Protein AF-R9LQ27-F1 (afdb_monomer)

Foldseek 3Di:
DDDPVVVVVVVVVPPDPDPDDPDDDPPDDDDDDPPPPDDDDPDDDPPDPDDWDWDQDPQGTWTWDWFFAQLDIAIWTWDDDPDQKTFTHHPPDPHGPDIFWDWDADPVRDTDIDDPHVRRQVNQFDFDQDPVRFTWTGHTNDIDGCNVQDDPQWHWEFEADPNQTKTKTWGDDPPDIDIDIDSDQDPVNVRYYYDD

Secondary structure (DSSP, 8-state):
---HHHHHHHHHTT---PPP---------------------------------EEEETTEEEEEEEEEETTEEEEEEEEEPSSSEEEEE-TT-SS-SEEEE-EEE-TTS-EEEPPHHHHHHTTSEEEEE-TTS-EEEEETTEEEE-GGG-BTTEEEEEEEETTEEEEEEEEE-SS-EEEEEESSPPTTGGG-EE--

Structure (mmCIF, N/CA/C/O backbone):
data_AF-R9LQ27-F1
#
_entry.id   AF-R9LQ27-F1
#
loop_
_atom_site.group_PDB
_atom_site.id
_atom_site.type_symbol
_atom_site.label_atom_id
_atom_site.label_alt_id
_atom_site.label_comp_id
_atom_site.label_asym_id
_atom_site.label_entity_id
_atom_site.label_seq_id
_atom_site.pdbx_PDB_ins_code
_atom_site.Cartn_x
_atom_site.Cartn_y
_atom_site.Cartn_z
_atom_site.occupancy
_atom_site.B_iso_or_equiv
_atom_site.auth_seq_id
_atom_site.auth_comp_id
_atom_site.auth_asym_id
_atom_site.auth_atom_id
_atom_site.pdbx_PDB_model_num
ATOM 1 N N . MET A 1 1 ? -37.850 5.401 50.283 1.00 49.75 1 MET A N 1
ATOM 2 C CA . MET A 1 1 ? -37.537 5.374 48.837 1.00 49.75 1 MET A CA 1
ATOM 3 C C . MET A 1 1 ? -36.160 5.998 48.647 1.00 49.75 1 MET A C 1
ATOM 5 O O . MET A 1 1 ? -36.002 7.164 48.981 1.00 49.75 1 MET A O 1
ATOM 9 N N . LYS A 1 2 ? -35.141 5.219 48.255 1.00 45.38 2 LYS A N 1
ATOM 10 C CA . LYS A 1 2 ? -33.772 5.742 48.067 1.00 45.38 2 LYS A CA 1
ATOM 11 C C . LYS A 1 2 ? -33.687 6.498 46.739 1.00 45.38 2 LYS A C 1
ATOM 13 O O . LYS A 1 2 ? -34.257 6.045 45.747 1.00 45.38 2 LYS A O 1
ATOM 18 N N . THR A 1 3 ? -32.990 7.631 46.722 1.00 67.06 3 THR A N 1
ATOM 19 C CA . THR A 1 3 ? -32.763 8.415 45.494 1.00 67.06 3 THR A CA 1
ATOM 20 C C . THR A 1 3 ? -31.784 7.685 44.563 1.00 67.06 3 THR A C 1
ATOM 22 O O . THR A 1 3 ? -30.952 6.912 45.042 1.00 67.06 3 THR A O 1
ATOM 25 N N . ASN A 1 4 ? -31.840 7.923 43.243 1.00 57.41 4 ASN A N 1
ATOM 26 C CA . ASN A 1 4 ? -30.926 7.275 42.282 1.00 57.41 4 ASN A CA 1
ATOM 27 C C . ASN A 1 4 ? -29.453 7.442 42.689 1.00 57.41 4 ASN A C 1
ATOM 29 O O . ASN A 1 4 ? -28.697 6.478 42.677 1.00 57.41 4 ASN A O 1
ATOM 33 N N . LYS A 1 5 ? -29.075 8.625 43.185 1.00 61.91 5 LYS A N 1
ATOM 34 C CA . LYS A 1 5 ? -27.721 8.927 43.673 1.00 61.91 5 LYS A CA 1
ATOM 35 C C . LYS A 1 5 ? -27.262 8.011 44.818 1.00 61.91 5 LYS A C 1
ATOM 37 O O . LYS A 1 5 ? -26.085 7.675 44.900 1.00 61.91 5 LYS A O 1
ATOM 42 N N . GLN A 1 6 ? -28.177 7.594 45.692 1.00 62.31 6 GLN A N 1
ATOM 43 C CA . GLN A 1 6 ? -27.866 6.686 46.800 1.00 62.31 6 GLN A CA 1
ATOM 44 C C . GLN A 1 6 ? -27.733 5.234 46.338 1.00 62.31 6 GLN A C 1
ATOM 46 O O . GLN A 1 6 ? -26.867 4.531 46.847 1.00 62.31 6 GLN A O 1
ATOM 51 N N . LYS A 1 7 ? -28.519 4.814 45.336 1.00 59.56 7 LYS A N 1
ATOM 52 C CA . LYS A 1 7 ? -28.352 3.497 44.703 1.00 59.56 7 LYS A CA 1
ATOM 53 C C . LYS A 1 7 ? -26.994 3.388 44.010 1.00 59.56 7 LYS A C 1
ATOM 55 O O . LYS A 1 7 ? -26.283 2.431 44.265 1.00 59.56 7 LYS A O 1
ATOM 60 N N . TYR A 1 8 ? -26.595 4.405 43.239 1.00 54.84 8 TYR A N 1
ATOM 61 C CA . TYR A 1 8 ? -25.271 4.440 42.606 1.00 54.84 8 TYR A CA 1
ATOM 62 C C . TYR A 1 8 ? -24.134 4.329 43.628 1.00 54.84 8 TYR A C 1
ATOM 64 O O . TYR A 1 8 ? -23.196 3.569 43.426 1.00 54.84 8 TYR A O 1
ATOM 72 N N . LYS A 1 9 ? -24.214 5.039 44.758 1.00 59.75 9 LYS A N 1
ATOM 73 C CA . LYS A 1 9 ? -23.146 4.993 45.765 1.00 59.75 9 LYS A CA 1
ATOM 74 C C . LYS A 1 9 ? -23.042 3.630 46.467 1.00 59.75 9 LYS A C 1
ATOM 76 O O . LYS A 1 9 ? -21.937 3.205 46.774 1.00 59.75 9 LYS A O 1
ATOM 81 N N . GLU A 1 10 ? -24.161 2.938 46.684 1.00 66.25 10 GLU A N 1
ATOM 82 C CA . GLU A 1 10 ? -24.158 1.587 47.266 1.00 66.25 10 GLU A CA 1
ATOM 83 C C . GLU A 1 10 ? -23.573 0.535 46.313 1.00 66.25 10 GLU A C 1
ATOM 85 O O . GLU A 1 10 ? -22.804 -0.307 46.767 1.00 66.25 10 GLU A O 1
ATOM 90 N N . THR A 1 11 ? -23.857 0.606 45.006 1.00 55.72 11 THR A N 1
ATOM 91 C CA . THR A 1 11 ? -23.372 -0.394 44.034 1.00 55.72 11 THR A CA 1
ATOM 92 C C . THR A 1 11 ? -21.857 -0.337 43.811 1.00 55.72 11 THR A C 1
ATOM 94 O O . THR A 1 11 ? -21.238 -1.359 43.542 1.00 55.72 11 THR A O 1
ATOM 97 N N . PHE A 1 12 ? -21.238 0.841 43.939 1.00 55.94 12 PHE A N 1
ATOM 98 C CA . PHE A 1 12 ? -19.795 1.013 43.713 1.00 55.94 12 PHE A CA 1
ATOM 99 C C . PHE A 1 12 ? -18.954 0.936 44.995 1.00 55.94 12 PHE A C 1
ATOM 101 O O . PHE A 1 12 ? -17.740 0.780 44.915 1.00 55.94 12 PHE A O 1
ATOM 108 N N . SER A 1 13 ? -19.571 0.991 46.181 1.00 58.06 13 SER A N 1
ATOM 109 C CA . SER A 1 13 ? -18.853 0.811 47.452 1.00 58.06 13 SER A CA 1
ATOM 110 C C . SER A 1 13 ? -18.461 -0.643 47.742 1.00 58.06 13 SER A C 1
ATOM 112 O O . SER A 1 13 ? -17.627 -0.863 48.614 1.00 58.06 13 SER A O 1
ATOM 114 N N . SER A 1 14 ? -19.023 -1.627 47.029 1.00 56.22 14 SER A N 1
ATOM 115 C CA . SER A 1 14 ? -18.654 -3.044 47.165 1.00 56.22 14 SER A CA 1
ATOM 116 C C . SER A 1 14 ? -17.553 -3.496 46.204 1.00 56.22 14 SER A C 1
ATOM 118 O O . SER A 1 14 ? -17.186 -4.668 46.223 1.00 56.22 14 SER A O 1
ATOM 120 N N . LEU A 1 15 ? -17.035 -2.606 45.349 1.00 42.62 15 LEU A N 1
ATOM 121 C CA . LEU A 1 15 ? -15.901 -2.928 44.490 1.00 42.62 15 LEU A CA 1
ATOM 122 C C . LEU A 1 15 ? -14.622 -2.838 45.320 1.00 42.62 15 LEU A C 1
ATOM 124 O O . LEU A 1 15 ? -14.037 -1.772 45.504 1.00 42.62 15 LEU A O 1
ATOM 128 N N . THR A 1 16 ? -14.206 -3.977 45.862 1.00 43.28 16 THR A N 1
ATOM 129 C CA . THR A 1 16 ? -12.858 -4.152 46.394 1.00 43.28 16 THR A CA 1
ATOM 130 C C . THR A 1 16 ? -11.880 -3.921 45.244 1.00 43.28 16 THR A C 1
ATOM 132 O O . THR A 1 16 ? -11.923 -4.633 44.243 1.00 43.28 16 THR A O 1
ATOM 135 N N . CYS A 1 17 ? -11.044 -2.888 45.357 1.00 38.31 17 CYS A N 1
ATOM 136 C CA . CYS A 1 17 ? -9.976 -2.638 44.398 1.00 38.31 17 CYS A CA 1
ATOM 137 C C . CYS A 1 17 ? -9.067 -3.873 44.396 1.00 38.31 17 CYS A C 1
ATOM 139 O O . CYS A 1 17 ? -8.500 -4.216 45.434 1.00 38.31 17 CYS A O 1
ATOM 141 N N . ILE A 1 18 ? -8.997 -4.574 43.265 1.00 41.84 18 ILE A N 1
ATOM 142 C CA . ILE A 1 18 ? -8.047 -5.668 43.069 1.00 41.84 18 ILE A CA 1
ATOM 143 C C . ILE A 1 18 ? -6.655 -5.044 43.199 1.00 41.84 18 ILE A C 1
ATOM 145 O O . ILE A 1 18 ? -6.377 -4.026 42.563 1.00 41.84 18 ILE A O 1
ATOM 149 N N . GLU A 1 19 ? -5.819 -5.606 44.073 1.00 48.94 19 GLU A N 1
ATOM 150 C CA . GLU A 1 19 ? -4.444 -5.143 44.259 1.00 48.94 19 GLU A CA 1
ATOM 151 C C . GLU A 1 19 ? -3.715 -5.065 42.907 1.00 48.94 19 GLU A C 1
ATOM 153 O O . GLU A 1 19 ? -3.939 -5.913 42.037 1.00 48.94 19 GLU A O 1
ATOM 158 N N . PRO A 1 20 ? -2.863 -4.045 42.700 1.00 38.56 20 PRO A N 1
ATOM 159 C CA . PRO A 1 20 ? -2.168 -3.863 41.437 1.00 38.56 20 PRO A CA 1
ATOM 160 C C . PRO A 1 20 ? -1.325 -5.103 41.134 1.00 38.56 20 PRO A C 1
ATOM 162 O O . PRO A 1 20 ? -0.405 -5.445 41.876 1.00 38.56 20 PRO A O 1
ATOM 165 N N . ILE A 1 21 ? -1.646 -5.778 40.030 1.00 36.03 21 ILE A N 1
ATOM 166 C CA . ILE A 1 21 ? -0.842 -6.879 39.506 1.00 36.03 21 ILE A CA 1
ATOM 167 C C . ILE A 1 21 ? 0.526 -6.296 39.151 1.00 36.03 21 ILE A C 1
ATOM 169 O O . ILE A 1 21 ? 0.643 -5.468 38.246 1.00 36.03 21 ILE A O 1
ATOM 173 N N . VAL A 1 22 ? 1.563 -6.718 39.873 1.00 42.94 22 VAL A N 1
ATOM 174 C CA . VAL A 1 22 ? 2.953 -6.409 39.529 1.00 42.94 22 VAL A CA 1
ATOM 175 C C . VAL A 1 22 ? 3.302 -7.240 38.297 1.00 42.94 22 VAL A C 1
ATOM 177 O O . VAL A 1 22 ? 3.647 -8.415 38.394 1.00 42.94 22 VAL A O 1
ATOM 180 N N . MET A 1 23 ? 3.135 -6.640 37.122 1.00 36.56 23 MET A N 1
ATOM 181 C CA . MET A 1 23 ? 3.569 -7.215 35.855 1.00 36.56 23 MET A CA 1
ATOM 182 C C . MET A 1 23 ? 5.077 -7.000 35.726 1.00 36.56 23 MET A C 1
ATOM 184 O O . MET A 1 23 ? 5.540 -5.861 35.707 1.00 36.56 23 MET A O 1
ATOM 188 N N . GLU A 1 24 ? 5.853 -8.080 35.632 1.00 42.56 24 GLU A N 1
ATOM 189 C CA . GLU A 1 24 ? 7.249 -7.974 35.213 1.00 42.56 24 GLU A CA 1
ATOM 190 C C . GLU A 1 24 ? 7.304 -7.427 33.781 1.00 42.56 24 GLU A C 1
ATOM 192 O O . GLU A 1 24 ? 6.753 -8.012 32.843 1.00 42.56 24 GLU A O 1
ATOM 197 N N . GLU A 1 25 ? 7.970 -6.285 33.612 1.00 46.50 25 GLU A N 1
ATOM 198 C CA . GLU A 1 25 ? 8.216 -5.671 32.312 1.00 46.50 25 GLU A CA 1
ATOM 199 C C . GLU A 1 25 ? 9.105 -6.588 31.458 1.00 46.50 25 GLU A C 1
ATOM 201 O O . GLU A 1 25 ? 10.337 -6.524 31.490 1.00 46.50 25 GLU A O 1
ATOM 206 N N . ARG A 1 26 ? 8.494 -7.429 30.619 1.00 35.38 26 ARG A N 1
ATOM 207 C CA . ARG A 1 26 ? 9.204 -7.942 29.446 1.00 35.38 26 ARG A CA 1
ATOM 208 C C . ARG A 1 26 ? 9.416 -6.772 28.497 1.00 35.38 26 ARG A C 1
ATOM 210 O O . ARG A 1 26 ? 8.460 -6.250 27.930 1.00 35.38 26 ARG A O 1
ATOM 217 N N . LYS A 1 27 ? 10.680 -6.376 28.319 1.00 34.44 27 LYS A N 1
ATOM 218 C CA . LYS A 1 27 ? 11.104 -5.432 27.279 1.00 34.44 27 LYS A CA 1
ATOM 219 C C . LYS A 1 27 ? 10.527 -5.881 25.938 1.00 34.44 27 LYS A C 1
ATOM 221 O O . LYS A 1 27 ? 11.012 -6.841 25.343 1.00 34.44 27 LYS A O 1
ATOM 226 N N . MET A 1 28 ? 9.501 -5.175 25.474 1.00 34.50 28 MET A N 1
ATOM 227 C CA . MET A 1 28 ? 9.019 -5.298 24.108 1.00 34.50 28 MET A CA 1
ATOM 228 C C . MET A 1 28 ? 10.166 -4.884 23.185 1.00 34.50 28 MET A C 1
ATOM 230 O O . MET A 1 28 ? 10.634 -3.743 23.227 1.00 34.50 28 MET A O 1
ATOM 234 N N . GLN A 1 29 ? 10.667 -5.826 22.386 1.00 39.06 29 GLN A N 1
ATOM 235 C CA . GLN A 1 29 ? 11.512 -5.479 21.253 1.00 39.06 29 GLN A CA 1
ATOM 236 C C . GLN A 1 29 ? 10.660 -4.639 20.306 1.00 39.06 29 GLN A C 1
ATOM 238 O O . GLN A 1 29 ? 9.544 -5.031 19.971 1.00 39.06 29 GLN A O 1
ATOM 243 N N . LYS A 1 30 ? 11.168 -3.451 19.954 1.00 40.94 30 LYS A N 1
ATOM 244 C CA . LYS A 1 30 ? 10.527 -2.511 19.034 1.00 40.94 30 LYS A CA 1
ATOM 245 C C . LYS A 1 30 ? 10.062 -3.269 17.794 1.00 40.94 30 LYS A C 1
ATOM 247 O O . LYS A 1 30 ? 10.883 -3.659 16.972 1.00 40.94 30 LYS A O 1
ATOM 252 N N . GLN A 1 31 ? 8.754 -3.445 17.665 1.00 39.62 31 GLN A N 1
ATOM 253 C CA . GLN A 1 31 ? 8.160 -3.744 16.376 1.00 39.62 31 GLN A CA 1
ATOM 254 C C . GLN A 1 31 ? 8.391 -2.514 15.503 1.00 39.62 31 GLN A C 1
ATOM 256 O O . GLN A 1 31 ? 8.165 -1.379 15.939 1.00 39.62 31 GLN A O 1
ATOM 261 N N . ASN A 1 32 ? 8.963 -2.755 14.326 1.00 36.62 32 ASN A N 1
ATOM 262 C CA . ASN A 1 32 ? 9.297 -1.733 13.352 1.00 36.62 32 ASN A CA 1
ATOM 263 C C . ASN A 1 32 ? 8.066 -0.866 13.103 1.00 36.62 32 ASN A C 1
ATOM 265 O O . ASN A 1 32 ? 7.080 -1.303 12.518 1.00 36.62 32 ASN A O 1
ATOM 269 N N . LYS A 1 33 ? 8.143 0.383 13.562 1.00 34.72 33 LYS A N 1
ATOM 270 C CA . LYS A 1 33 ? 7.296 1.443 13.042 1.00 34.72 33 LYS A CA 1
ATOM 271 C C . LYS A 1 33 ? 7.632 1.520 11.559 1.00 34.72 33 LYS A C 1
ATOM 273 O O . LYS A 1 33 ? 8.780 1.824 11.235 1.00 34.72 33 LYS A O 1
ATOM 278 N N . PHE A 1 34 ? 6.677 1.209 10.686 1.00 37.69 34 PHE A N 1
ATOM 279 C CA . PHE A 1 34 ? 6.768 1.599 9.286 1.00 37.69 34 PHE A CA 1
ATOM 280 C C . PHE A 1 34 ? 6.946 3.120 9.270 1.00 37.69 34 PHE A C 1
ATOM 282 O O . PHE A 1 34 ? 6.026 3.887 9.538 1.00 37.69 34 PHE A O 1
ATOM 289 N N . SER A 1 35 ? 8.192 3.544 9.087 1.00 32.03 35 SER A N 1
ATOM 290 C CA . SER A 1 35 ? 8.580 4.934 8.928 1.00 32.03 35 SER A CA 1
ATOM 291 C C . SER A 1 35 ? 8.351 5.276 7.466 1.00 32.03 35 SER A C 1
ATOM 293 O O . SER A 1 35 ? 9.287 5.265 6.671 1.00 32.03 35 SER A O 1
ATOM 295 N N . MET A 1 36 ? 7.100 5.534 7.100 1.00 36.06 36 MET A N 1
ATOM 296 C CA . MET A 1 36 ? 6.804 6.133 5.809 1.00 36.06 36 MET A CA 1
ATOM 297 C C . MET A 1 36 ? 7.190 7.611 5.914 1.00 36.06 36 MET A C 1
ATOM 299 O O . MET A 1 36 ? 6.553 8.391 6.620 1.00 36.06 36 MET A O 1
ATOM 303 N N . ALA A 1 37 ? 8.323 7.965 5.311 1.00 31.77 37 ALA A N 1
ATOM 304 C CA . ALA A 1 37 ? 8.745 9.348 5.179 1.00 31.77 37 ALA A CA 1
ATOM 305 C C . ALA A 1 37 ? 7.732 10.060 4.270 1.00 31.77 37 ALA A C 1
ATOM 307 O O . ALA A 1 37 ? 7.741 9.871 3.057 1.00 31.77 37 ALA A O 1
ATOM 308 N N . PHE A 1 38 ? 6.827 10.836 4.865 1.00 37.06 38 PHE A N 1
ATOM 309 C CA . PHE A 1 38 ? 5.898 11.684 4.129 1.00 37.06 38 PHE A CA 1
ATOM 310 C C . PHE A 1 38 ? 6.656 12.893 3.574 1.00 37.06 38 PHE A C 1
ATOM 312 O O . PHE A 1 38 ? 6.990 13.827 4.303 1.00 37.06 38 PHE A O 1
ATOM 319 N N . THR A 1 39 ? 6.923 12.881 2.270 1.00 32.00 39 THR A N 1
ATOM 320 C CA . THR A 1 39 ? 7.214 14.107 1.524 1.00 32.00 39 THR A CA 1
ATOM 321 C C . THR A 1 39 ? 5.896 14.862 1.367 1.00 32.00 39 THR A C 1
ATOM 323 O O . THR A 1 39 ? 4.914 14.322 0.864 1.00 32.00 39 THR A O 1
ATOM 326 N N . VAL A 1 40 ? 5.858 16.103 1.850 1.00 38.75 40 VAL A N 1
ATOM 327 C CA . VAL A 1 40 ? 4.701 17.000 1.764 1.00 38.75 40 VAL A CA 1
ATOM 328 C C . VAL A 1 40 ? 4.348 17.254 0.296 1.00 38.75 40 VAL A C 1
ATOM 330 O O . VAL A 1 40 ? 5.041 18.005 -0.384 1.00 38.75 40 VAL A O 1
ATOM 333 N N . CYS A 1 41 ? 3.238 16.686 -0.174 1.00 32.50 41 CYS A N 1
ATOM 334 C CA . CYS A 1 41 ? 2.558 17.127 -1.389 1.00 32.50 41 CYS A CA 1
ATOM 335 C C . CYS A 1 41 ? 1.122 17.510 -1.029 1.00 32.50 41 CYS A C 1
ATOM 337 O O . CYS A 1 41 ? 0.227 16.674 -0.946 1.00 32.50 41 CYS A O 1
ATOM 339 N N . ALA A 1 42 ? 0.911 18.803 -0.792 1.00 38.62 42 ALA A N 1
ATOM 340 C CA . ALA A 1 42 ? -0.414 19.389 -0.682 1.00 38.62 42 ALA A CA 1
ATOM 341 C C . ALA A 1 42 ? -1.077 19.417 -2.070 1.00 38.62 42 ALA A C 1
ATOM 343 O O . ALA A 1 42 ? -0.876 20.358 -2.834 1.00 38.62 42 ALA A O 1
ATOM 344 N N . LEU A 1 43 ? -1.879 18.403 -2.394 1.00 29.22 43 LEU A N 1
ATOM 345 C CA . LEU A 1 43 ? -2.856 18.461 -3.482 1.00 29.22 43 LEU A CA 1
ATOM 346 C C . LEU A 1 43 ? -4.177 17.874 -2.988 1.00 29.22 43 LEU A C 1
ATOM 348 O O . LEU A 1 43 ? -4.426 16.676 -3.049 1.00 29.22 43 LEU A O 1
ATOM 352 N N . ILE A 1 44 ? -5.028 18.765 -2.483 1.00 41.69 44 ILE A N 1
ATOM 353 C CA . ILE A 1 44 ? -6.435 18.489 -2.212 1.00 41.69 44 ILE A CA 1
ATOM 354 C C . ILE A 1 44 ? -7.118 18.264 -3.567 1.00 41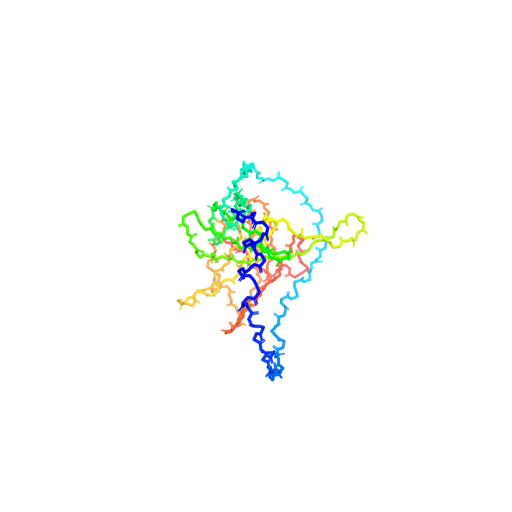.69 44 ILE A C 1
ATOM 356 O O . ILE A 1 44 ? -7.473 19.218 -4.261 1.00 41.69 44 ILE A O 1
ATOM 360 N N . LEU A 1 45 ? -7.305 17.004 -3.949 1.00 32.59 45 LEU A N 1
ATOM 361 C CA . LEU A 1 45 ? -8.270 16.612 -4.970 1.00 32.59 45 LEU A CA 1
ATOM 362 C C . LEU A 1 45 ? -9.481 16.011 -4.257 1.00 32.59 45 LEU A C 1
ATOM 364 O O . LEU A 1 45 ? -9.554 14.814 -4.004 1.00 32.59 45 LEU A O 1
ATOM 368 N N . VAL A 1 46 ? -10.450 16.870 -3.926 1.00 40.72 46 VAL A N 1
ATOM 369 C CA . VAL A 1 46 ? -11.793 16.437 -3.513 1.00 40.72 46 VAL A CA 1
ATOM 370 C C . VAL A 1 46 ? -12.476 15.822 -4.735 1.00 40.72 46 VAL A C 1
ATOM 372 O O . VAL A 1 46 ? -13.163 16.505 -5.493 1.00 40.72 46 VAL A O 1
ATOM 375 N N . LEU A 1 47 ? -12.260 14.528 -4.954 1.00 40.41 47 LEU A N 1
ATOM 376 C CA . LEU A 1 47 ? -12.962 13.735 -5.959 1.00 40.41 47 LEU A CA 1
ATOM 377 C C . LEU A 1 47 ? -13.603 12.505 -5.314 1.00 40.41 47 LEU A C 1
ATOM 379 O O . LEU A 1 47 ? -13.364 11.372 -5.711 1.00 40.41 47 LEU A O 1
ATOM 383 N N . SER A 1 48 ? -14.497 12.715 -4.351 1.00 40.03 48 SER A N 1
ATOM 384 C CA . SER A 1 48 ? -15.508 11.704 -4.043 1.00 40.03 48 SER A CA 1
ATOM 385 C C . SER A 1 48 ? -16.772 12.356 -3.482 1.00 40.03 48 SER A C 1
ATOM 387 O O . SER A 1 48 ? -16.804 12.933 -2.400 1.00 40.03 48 SER A O 1
ATOM 389 N N . GLY A 1 49 ? -17.856 12.290 -4.258 1.00 36.78 49 GLY A N 1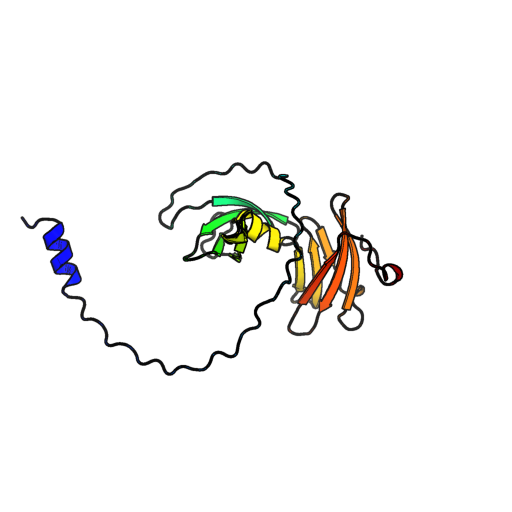
ATOM 390 C CA . GLY A 1 49 ? -19.200 12.657 -3.813 1.00 36.78 49 GLY A CA 1
ATOM 391 C C . GLY A 1 49 ? -19.758 11.617 -2.840 1.00 36.78 49 GLY A C 1
ATOM 392 O O . GLY A 1 49 ? -20.654 10.859 -3.202 1.00 36.78 49 GLY A O 1
ATOM 393 N N . GLY A 1 50 ? -19.201 11.544 -1.632 1.00 44.22 50 GLY A N 1
ATOM 394 C CA . GLY A 1 50 ? -19.711 10.711 -0.548 1.00 44.22 50 GLY A CA 1
ATOM 395 C C . GLY A 1 50 ? -20.798 11.438 0.242 1.00 44.22 50 GLY A C 1
ATOM 396 O O . GLY A 1 50 ? -20.593 12.543 0.738 1.00 44.22 50 GLY A O 1
ATOM 397 N N . THR A 1 51 ? -21.971 10.827 0.385 1.00 40.16 51 THR A N 1
ATOM 398 C CA . THR A 1 51 ? -22.971 11.258 1.369 1.00 40.16 51 THR A CA 1
ATOM 399 C C . THR A 1 51 ? -22.519 10.827 2.761 1.00 40.16 51 THR A C 1
ATOM 401 O O . THR A 1 51 ? -22.623 9.651 3.099 1.00 40.16 51 THR A O 1
ATOM 404 N N . ILE A 1 52 ? -22.036 11.770 3.571 1.00 42.34 52 ILE A N 1
ATOM 405 C CA . ILE A 1 52 ? -21.745 11.535 4.990 1.00 42.34 52 ILE A CA 1
ATOM 406 C C . ILE A 1 52 ? -23.085 11.461 5.728 1.00 42.34 52 ILE A C 1
ATOM 408 O O . ILE A 1 52 ? -23.838 12.437 5.756 1.00 42.34 52 ILE A O 1
ATOM 412 N N . CYS A 1 53 ? -23.404 10.315 6.325 1.00 46.88 53 CYS A N 1
ATOM 413 C CA . CYS A 1 53 ? -24.527 10.194 7.249 1.00 46.88 53 CYS A CA 1
ATOM 414 C C . CYS A 1 53 ? -24.012 9.818 8.640 1.00 46.88 53 CYS A C 1
ATOM 416 O O . CYS A 1 53 ? -23.208 8.904 8.801 1.00 46.88 53 CYS A O 1
ATOM 418 N N . TYR A 1 54 ? -24.458 10.571 9.644 1.00 44.44 54 TYR A N 1
ATOM 419 C CA . TYR A 1 54 ? -24.121 10.334 11.042 1.00 44.44 54 TYR A CA 1
ATOM 420 C C . TYR A 1 54 ? -25.164 9.388 11.636 1.00 44.44 54 TYR A C 1
ATOM 422 O O . TYR A 1 54 ? -26.309 9.792 11.854 1.00 44.44 54 TYR A O 1
ATOM 430 N N . ALA A 1 55 ? -24.784 8.139 11.899 1.00 46.38 55 ALA A N 1
ATOM 431 C CA . ALA A 1 55 ? -25.609 7.207 12.659 1.00 46.38 55 ALA A CA 1
ATOM 432 C C . ALA A 1 55 ? -25.052 7.099 14.083 1.00 46.38 55 ALA A C 1
ATOM 434 O O . ALA A 1 55 ? -23.895 6.734 14.293 1.00 46.38 55 ALA A O 1
ATOM 435 N N . ASN A 1 56 ? -25.878 7.456 15.065 1.00 40.00 56 ASN A N 1
ATOM 436 C CA . ASN A 1 56 ? -25.545 7.313 16.477 1.00 40.00 56 ASN A CA 1
ATOM 437 C C . ASN A 1 56 ? -26.060 5.942 16.925 1.00 40.00 56 ASN A C 1
ATOM 439 O O . ASN A 1 56 ? -27.250 5.786 17.197 1.00 40.00 56 ASN A O 1
ATOM 443 N N . ASP A 1 57 ? -25.179 4.949 16.928 1.00 43.72 57 ASP A N 1
ATOM 444 C CA . ASP A 1 57 ? -25.499 3.580 17.321 1.00 43.72 57 ASP A CA 1
ATOM 445 C C . ASP A 1 57 ? -24.808 3.255 18.658 1.00 43.72 57 ASP A C 1
ATOM 447 O O . ASP A 1 57 ? -23.893 3.965 19.082 1.00 43.72 57 ASP A O 1
ATOM 451 N N . ILE A 1 58 ? -25.241 2.203 19.358 1.00 42.66 58 ILE A N 1
ATOM 452 C CA . ILE A 1 58 ? -24.922 1.920 20.783 1.00 42.66 58 ILE A CA 1
ATOM 453 C C . ILE A 1 58 ? -23.405 1.719 21.082 1.00 42.66 58 ILE A C 1
ATOM 455 O O . ILE A 1 58 ? -23.012 1.629 22.243 1.00 42.66 58 ILE A O 1
ATOM 459 N N . GLY A 1 59 ? -22.537 1.732 20.062 1.00 52.22 59 GLY A N 1
ATOM 460 C CA . GLY A 1 59 ? -21.073 1.631 20.163 1.00 52.22 59 GLY A CA 1
ATOM 461 C C . GLY A 1 59 ? -20.271 2.904 19.839 1.00 52.22 59 GLY A C 1
ATOM 462 O O . GLY A 1 59 ? -19.047 2.845 19.859 1.00 52.22 59 GLY A O 1
ATOM 463 N N . GLY A 1 60 ? -20.915 4.040 19.538 1.00 60.47 60 GLY A N 1
ATOM 464 C CA . GLY A 1 60 ? -20.244 5.300 19.179 1.00 60.47 60 GLY A CA 1
ATOM 465 C C . GLY A 1 60 ? -20.742 5.906 17.861 1.00 60.47 60 GLY A C 1
ATOM 466 O O . GLY A 1 60 ? -21.651 5.378 17.221 1.00 60.47 60 GLY A O 1
ATOM 467 N N . ILE A 1 61 ? -20.1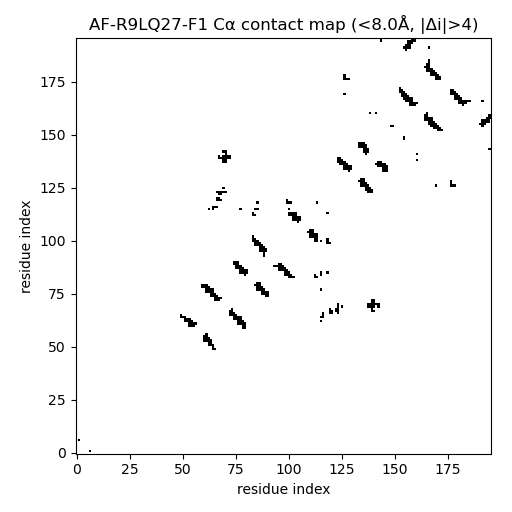50 7.037 17.457 1.00 65.06 61 ILE A N 1
ATOM 468 C CA . ILE A 1 61 ? -20.445 7.672 16.162 1.00 65.06 61 ILE A CA 1
ATOM 469 C C . ILE A 1 61 ? -19.812 6.817 15.061 1.00 65.06 61 ILE A C 1
ATOM 471 O O . ILE A 1 61 ? -18.586 6.697 15.007 1.00 65.06 61 ILE A O 1
ATOM 475 N N . LYS A 1 62 ? -20.652 6.243 14.195 1.00 74.81 62 LYS A N 1
ATOM 476 C CA . LYS A 1 62 ? -20.229 5.574 12.961 1.00 74.81 62 LYS A CA 1
ATOM 477 C C . LYS A 1 62 ? -20.249 6.593 11.824 1.00 74.81 62 LYS A C 1
ATOM 479 O O . LYS A 1 62 ? -21.276 7.241 11.601 1.00 74.81 62 LYS A O 1
ATOM 484 N N . THR A 1 63 ? -19.138 6.714 11.106 1.00 83.88 63 THR A N 1
ATOM 485 C CA . THR A 1 63 ? -19.059 7.504 9.871 1.00 83.88 63 THR A CA 1
ATOM 486 C C . THR A 1 63 ? -19.056 6.547 8.689 1.00 83.88 63 THR A C 1
ATOM 488 O O . THR A 1 63 ? -18.156 5.720 8.572 1.00 83.88 63 THR A O 1
ATOM 491 N N . ILE A 1 64 ? -20.061 6.641 7.820 1.00 87.81 64 ILE A N 1
ATOM 492 C CA . ILE A 1 64 ? -20.100 5.856 6.581 1.00 87.81 64 ILE A CA 1
ATOM 493 C C . ILE A 1 64 ? -19.291 6.586 5.512 1.00 87.81 64 ILE A C 1
ATOM 495 O O . ILE A 1 64 ? -19.614 7.722 5.158 1.00 87.81 64 ILE A O 1
ATOM 499 N N . ILE A 1 65 ? -18.262 5.918 4.996 1.00 89.88 65 ILE A N 1
ATOM 500 C CA . ILE A 1 65 ? -17.354 6.449 3.975 1.00 89.88 65 ILE A CA 1
ATOM 501 C C . ILE A 1 65 ? -17.224 5.458 2.816 1.00 89.88 65 ILE A C 1
ATOM 503 O O . ILE A 1 65 ? -17.529 4.274 2.960 1.00 89.88 65 ILE A O 1
ATOM 507 N N . ASN A 1 66 ? -16.775 5.941 1.658 1.00 89.88 66 ASN A N 1
ATOM 508 C CA . ASN A 1 66 ? -16.477 5.097 0.503 1.00 89.88 66 ASN A CA 1
ATOM 509 C C . ASN A 1 66 ? -15.005 5.273 0.129 1.00 89.88 66 ASN A C 1
ATOM 511 O O . ASN A 1 66 ? -14.513 6.399 0.155 1.00 89.88 66 ASN A O 1
ATOM 515 N N . GLY A 1 67 ? -14.342 4.196 -0.273 1.00 90.38 67 GLY A N 1
ATOM 516 C CA . GLY A 1 67 ? -12.940 4.220 -0.686 1.00 90.38 67 GLY A CA 1
ATOM 517 C C . GLY A 1 67 ? -12.560 2.969 -1.465 1.00 90.38 67 GLY A C 1
ATOM 518 O O . GLY A 1 67 ? -13.436 2.218 -1.899 1.00 90.38 67 GLY A O 1
ATOM 519 N N . TRP A 1 68 ? -11.260 2.764 -1.639 1.00 92.25 68 TRP A N 1
ATOM 520 C CA . TRP A 1 68 ? -10.705 1.617 -2.349 1.00 92.25 68 TRP A CA 1
ATOM 521 C C . TRP A 1 68 ? -9.988 0.687 -1.387 1.00 92.25 68 TRP A C 1
ATOM 523 O O . TRP A 1 68 ? -9.230 1.138 -0.532 1.00 92.25 68 TRP A O 1
ATOM 533 N N . PHE A 1 69 ? -10.211 -0.611 -1.548 1.00 91.88 69 PHE A N 1
ATOM 534 C CA . PHE A 1 69 ? -9.491 -1.635 -0.810 1.00 91.88 69 PHE A CA 1
ATOM 535 C C . PHE A 1 69 ? -9.289 -2.839 -1.719 1.00 91.88 69 PHE A C 1
ATOM 537 O O . PHE A 1 69 ? -10.255 -3.402 -2.228 1.00 91.88 69 PHE A O 1
ATOM 544 N N . HIS A 1 70 ? -8.028 -3.207 -1.938 1.00 92.94 70 HIS A N 1
ATOM 545 C CA . HIS A 1 70 ? -7.644 -4.357 -2.761 1.00 92.94 70 HIS A CA 1
ATOM 546 C C . HIS A 1 70 ? -8.271 -4.342 -4.174 1.00 92.94 70 HIS A C 1
ATOM 548 O O . HIS A 1 70 ? -8.768 -5.358 -4.654 1.00 92.94 70 HIS A O 1
ATOM 554 N N . GLY A 1 71 ? -8.269 -3.189 -4.854 1.00 93.00 71 GLY A N 1
ATOM 555 C CA . GLY A 1 71 ? -8.809 -3.068 -6.216 1.00 93.00 71 GLY A CA 1
ATOM 556 C C . GLY A 1 71 ? -10.326 -2.861 -6.291 1.00 93.00 71 GLY A C 1
ATOM 557 O O . GLY A 1 71 ? -10.864 -2.652 -7.376 1.00 93.00 71 GLY A O 1
ATOM 558 N N . GLU A 1 72 ? -11.043 -2.903 -5.165 1.00 93.00 72 GLU A N 1
ATOM 559 C CA . GLU A 1 72 ? -12.502 -2.796 -5.140 1.00 93.00 72 GLU A CA 1
ATOM 560 C C . GLU A 1 72 ? -12.973 -1.518 -4.450 1.00 93.00 72 GLU A C 1
ATOM 562 O O . GLU A 1 72 ? -12.445 -1.102 -3.415 1.00 93.00 72 GLU A O 1
ATOM 567 N N . LYS A 1 73 ? -14.022 -0.901 -5.009 1.00 91.44 73 LYS A N 1
ATOM 568 C CA . LYS A 1 73 ? -14.699 0.213 -4.348 1.00 91.44 73 LYS A CA 1
ATOM 569 C C . LYS A 1 73 ? -15.576 -0.336 -3.238 1.00 91.44 73 LYS A C 1
ATOM 571 O O . LYS A 1 73 ? -16.533 -1.060 -3.511 1.00 91.44 73 LYS A O 1
ATOM 576 N N . ILE A 1 74 ? -15.299 0.065 -2.008 1.00 89.81 74 ILE A N 1
ATOM 577 C CA . ILE A 1 74 ? -16.030 -0.395 -0.833 1.00 89.81 74 ILE A CA 1
ATOM 578 C C . ILE A 1 74 ? -16.696 0.766 -0.102 1.00 89.81 74 ILE A C 1
ATOM 580 O O . ILE A 1 74 ? -16.215 1.900 -0.113 1.00 89.81 74 ILE A O 1
ATOM 584 N N . GLN A 1 75 ? -17.815 0.460 0.548 1.00 92.38 75 GLN A N 1
ATOM 585 C CA . GLN A 1 75 ? -18.443 1.315 1.546 1.00 92.38 75 GLN A CA 1
ATOM 586 C C . GLN A 1 75 ? -18.218 0.690 2.917 1.00 92.38 75 GLN A C 1
ATOM 588 O O . GLN A 1 75 ? -18.444 -0.508 3.092 1.00 92.38 75 GLN A O 1
ATOM 593 N N . VAL A 1 76 ? -17.772 1.494 3.878 1.00 89.94 76 VAL A N 1
ATOM 594 C CA . VAL A 1 76 ? -17.392 1.008 5.206 1.00 89.94 76 VAL A CA 1
ATOM 595 C C . VAL A 1 76 ? -17.919 1.912 6.303 1.00 89.94 76 VAL A C 1
ATOM 597 O O . VAL A 1 76 ? -18.086 3.119 6.120 1.00 89.94 76 VAL A O 1
ATOM 600 N N . ASN A 1 77 ? -18.147 1.311 7.465 1.00 91.00 77 ASN A N 1
ATOM 601 C CA . ASN A 1 77 ? -18.416 2.022 8.702 1.00 91.00 77 ASN A CA 1
ATOM 602 C C . ASN A 1 77 ? -17.086 2.262 9.420 1.00 91.00 77 ASN A C 1
ATOM 604 O O . ASN A 1 77 ? -16.459 1.311 9.886 1.00 91.00 77 ASN A O 1
ATOM 608 N N . ALA A 1 78 ? -16.666 3.519 9.530 1.00 91.38 78 ALA A N 1
ATOM 609 C CA . ALA A 1 78 ? -15.520 3.913 10.335 1.00 91.38 78 ALA A CA 1
ATOM 610 C C . ALA A 1 78 ? -15.962 4.220 11.772 1.00 91.38 78 ALA A C 1
ATOM 612 O O . ALA A 1 78 ? -16.849 5.049 12.003 1.00 91.38 78 ALA A O 1
ATOM 613 N N . VAL A 1 79 ? -15.323 3.567 12.741 1.00 91.12 79 VAL A N 1
ATOM 614 C CA . VAL A 1 79 ? -15.547 3.769 14.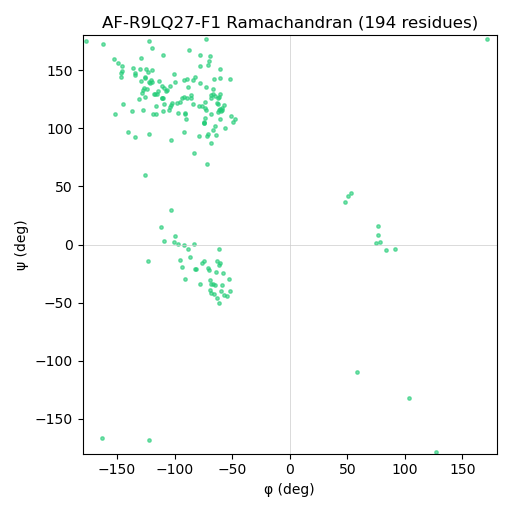175 1.00 91.12 79 VAL A CA 1
ATOM 615 C C . VAL A 1 79 ? -14.270 4.313 14.789 1.00 91.12 79 VAL A C 1
ATOM 617 O O . VAL A 1 79 ? -13.227 3.664 14.756 1.00 91.12 79 VAL A O 1
ATOM 620 N N . LYS A 1 80 ? -14.340 5.515 15.361 1.00 88.31 80 LYS A N 1
ATOM 621 C CA . LYS A 1 80 ? -13.186 6.131 16.020 1.00 88.31 80 LYS A CA 1
ATOM 622 C C . LYS A 1 80 ? -12.801 5.343 17.277 1.00 88.31 80 LYS A C 1
ATOM 624 O O . LYS A 1 80 ? -13.651 5.099 18.132 1.00 88.31 80 LYS A O 1
ATOM 629 N N . LYS A 1 81 ? -11.519 4.999 17.406 1.00 86.69 81 LYS A N 1
ATOM 630 C CA . LYS A 1 81 ? -10.940 4.419 18.627 1.00 86.69 81 LYS A CA 1
ATOM 631 C C . LYS A 1 81 ? -10.472 5.514 19.581 1.00 86.69 81 LYS A C 1
ATOM 633 O O . LYS A 1 81 ? -10.321 6.675 19.197 1.00 86.69 81 LYS A O 1
ATOM 638 N N . ASP A 1 82 ? -10.167 5.129 20.817 1.00 79.06 82 ASP A N 1
ATOM 639 C CA . ASP A 1 82 ? -9.474 6.010 21.754 1.00 79.06 82 ASP A CA 1
ATOM 640 C C . ASP A 1 82 ? -8.136 6.480 21.146 1.00 79.06 82 ASP A C 1
ATOM 642 O O . ASP A 1 82 ? -7.271 5.675 20.800 1.00 79.06 82 ASP A O 1
ATOM 646 N N . GLY A 1 83 ? -7.974 7.799 20.987 1.00 80.56 83 GLY A N 1
ATOM 647 C CA . GLY A 1 83 ? -6.804 8.414 20.351 1.00 80.56 83 GLY A CA 1
ATOM 648 C C . GLY A 1 83 ? -7.059 8.909 18.920 1.00 80.56 83 GLY A C 1
ATOM 649 O O . GLY A 1 83 ? -8.014 9.648 18.671 1.00 80.56 83 GLY A O 1
ATOM 650 N N . ILE A 1 84 ? -6.148 8.566 18.001 1.00 82.44 84 ILE A N 1
ATOM 651 C CA . ILE A 1 84 ? -6.063 9.121 16.631 1.00 82.44 84 ILE A CA 1
ATOM 652 C C . ILE A 1 84 ? -6.398 8.107 15.521 1.00 82.44 84 ILE A C 1
ATOM 654 O O . ILE A 1 84 ? -6.039 8.320 14.366 1.00 82.44 84 ILE A O 1
ATOM 658 N N . GLY A 1 85 ? -7.018 6.979 15.874 1.00 89.88 85 GLY A N 1
ATOM 659 C CA . GLY A 1 85 ? -7.267 5.872 14.950 1.00 89.88 85 GLY A CA 1
ATOM 660 C C . GLY A 1 85 ? -8.741 5.534 14.758 1.00 89.88 85 GLY A C 1
ATOM 661 O O . GLY A 1 85 ? -9.608 5.984 15.511 1.00 89.88 85 GLY A O 1
ATOM 662 N N . TYR A 1 86 ? -8.994 4.693 13.763 1.00 92.56 86 TYR A N 1
ATOM 663 C CA . TYR A 1 86 ? -10.296 4.172 13.378 1.00 92.56 86 TYR A CA 1
ATOM 664 C C . TYR A 1 86 ? -10.205 2.663 13.146 1.00 92.56 86 TYR A C 1
ATOM 666 O O . TYR A 1 86 ? -9.194 2.162 12.652 1.00 92.56 86 TYR A O 1
ATOM 674 N N . ASP A 1 87 ? -11.281 1.962 13.482 1.00 93.62 87 ASP A N 1
ATOM 675 C CA . ASP A 1 87 ? -11.570 0.619 12.990 1.00 93.62 87 ASP A CA 1
ATOM 676 C C . ASP A 1 87 ? -12.590 0.721 11.851 1.00 93.62 87 ASP A C 1
ATOM 678 O O . ASP A 1 87 ? -13.542 1.503 11.942 1.00 93.62 87 ASP A O 1
ATOM 682 N N . PHE A 1 88 ? -12.406 -0.071 10.797 1.00 92.38 88 PHE A N 1
ATOM 683 C CA . PHE A 1 88 ? -13.276 -0.079 9.625 1.00 92.38 88 PHE A CA 1
ATOM 684 C C . PHE A 1 88 ? -13.979 -1.425 9.493 1.00 92.38 88 PHE A C 1
ATOM 686 O O . PHE A 1 88 ? -13.349 -2.484 9.493 1.00 92.38 88 PHE A O 1
ATOM 693 N N . TYR A 1 89 ? -15.297 -1.360 9.340 1.00 91.88 89 TYR A N 1
ATOM 694 C CA . TYR A 1 89 ? -16.181 -2.516 9.262 1.00 91.88 89 TYR A CA 1
ATOM 695 C C . TYR A 1 89 ? -16.906 -2.515 7.922 1.00 91.88 89 TYR A C 1
ATOM 697 O O . TYR A 1 89 ? -17.374 -1.466 7.460 1.00 91.88 89 TYR A O 1
ATOM 705 N N . LYS A 1 90 ? -17.051 -3.697 7.324 1.00 89.75 90 LYS A N 1
ATOM 706 C CA . LYS A 1 90 ? -18.029 -3.896 6.253 1.00 89.75 90 LYS A CA 1
ATOM 707 C C . LYS A 1 90 ? -19.437 -3.852 6.841 1.00 89.75 90 LYS A C 1
ATOM 709 O O . LYS A 1 90 ? -19.633 -4.022 8.046 1.00 89.75 90 LYS A O 1
ATOM 714 N N . ASP A 1 91 ? -20.421 -3.567 5.998 1.00 84.50 91 ASP A N 1
ATOM 715 C CA . ASP A 1 91 ? -21.803 -3.486 6.458 1.00 84.50 91 ASP A CA 1
ATOM 716 C C . ASP A 1 91 ? -22.276 -4.825 7.047 1.00 84.50 91 ASP A C 1
ATOM 718 O O . ASP A 1 91 ? -22.106 -5.881 6.440 1.00 84.50 91 ASP A O 1
ATOM 722 N N . GLY A 1 92 ? -22.846 -4.774 8.251 1.00 80.38 92 GLY A N 1
ATOM 723 C CA . GLY A 1 92 ? -23.310 -5.953 8.987 1.00 80.38 92 GLY A CA 1
ATOM 724 C C . GLY A 1 92 ? -22.227 -6.826 9.638 1.00 80.38 92 GLY A C 1
ATOM 725 O O . GLY A 1 92 ? -22.587 -7.829 10.252 1.00 80.38 92 GLY A O 1
ATOM 726 N N . GLU A 1 93 ? -20.940 -6.475 9.545 1.00 87.62 93 GLU A N 1
ATOM 727 C CA . GLU A 1 93 ? -19.855 -7.224 10.196 1.00 87.62 93 GLU A CA 1
ATOM 728 C C . GLU A 1 93 ? -19.532 -6.682 11.600 1.00 87.62 93 GLU A C 1
ATOM 730 O O . GLU A 1 93 ? -19.553 -5.473 11.841 1.00 87.62 93 GLU A O 1
ATOM 735 N N . GLU A 1 94 ? -19.236 -7.588 12.540 1.00 85.94 94 GLU A N 1
ATOM 736 C CA . GLU A 1 94 ? -18.880 -7.250 13.931 1.00 85.94 94 GLU A CA 1
ATOM 737 C C . GLU A 1 94 ? -17.368 -7.133 14.162 1.00 85.94 94 GLU A C 1
ATOM 739 O O . GLU A 1 94 ? -16.949 -6.513 15.135 1.00 85.94 94 GLU A O 1
ATOM 744 N N . GLU A 1 95 ? -16.556 -7.707 13.275 1.00 90.44 95 GLU A N 1
ATOM 745 C CA . GLU A 1 95 ? -15.095 -7.648 13.337 1.00 90.44 95 GLU A CA 1
ATOM 746 C C . GLU A 1 95 ? -14.576 -6.645 12.299 1.00 90.44 95 GLU A C 1
ATOM 748 O O . GLU A 1 95 ? -15.057 -6.639 11.160 1.00 90.44 95 GLU A O 1
ATOM 753 N N . PRO A 1 96 ? -13.604 -5.785 12.649 1.00 91.75 96 PRO A N 1
ATOM 754 C CA . PRO A 1 96 ? -13.034 -4.865 11.683 1.00 91.75 96 PRO A CA 1
ATOM 755 C C . PRO A 1 96 ? -12.136 -5.622 10.704 1.00 91.75 96 PRO A C 1
ATOM 757 O O . PRO A 1 96 ? -11.292 -6.424 11.104 1.00 91.75 96 PRO A O 1
ATOM 760 N N . PHE A 1 97 ? -12.265 -5.325 9.412 1.00 90.38 97 PHE A N 1
ATOM 761 C CA . PHE A 1 97 ? -11.380 -5.906 8.396 1.00 90.38 97 PHE A CA 1
ATOM 762 C C . PHE A 1 97 ? -10.048 -5.146 8.300 1.00 90.38 97 PHE A C 1
ATOM 764 O O . PHE A 1 97 ? -9.052 -5.696 7.834 1.00 90.38 97 PHE A O 1
ATOM 771 N N . MET A 1 98 ? -10.017 -3.890 8.757 1.00 91.44 98 MET A N 1
ATOM 772 C CA . MET A 1 98 ? -8.796 -3.105 8.914 1.00 91.44 98 MET A CA 1
ATOM 773 C C . MET A 1 98 ? -8.932 -2.112 10.072 1.00 91.44 98 MET A C 1
ATOM 775 O O . MET A 1 98 ? -10.027 -1.672 10.427 1.00 91.44 98 MET A O 1
ATOM 779 N N . GLY A 1 99 ? -7.792 -1.712 10.624 1.00 92.00 99 GLY A N 1
ATOM 780 C CA . GLY A 1 99 ? -7.681 -0.596 11.553 1.00 92.00 99 GLY A CA 1
ATOM 781 C C . GLY A 1 99 ? -6.496 0.270 11.157 1.00 92.00 99 GLY A C 1
ATOM 782 O O . GLY A 1 99 ? -5.499 -0.227 10.632 1.00 92.00 99 GLY A O 1
ATOM 783 N N . GLY A 1 100 ? -6.595 1.570 11.396 1.00 91.00 100 GLY A N 1
ATOM 784 C CA . GLY A 1 100 ? -5.564 2.511 10.984 1.00 91.00 100 GLY A CA 1
ATOM 785 C C . GLY A 1 100 ? -5.670 3.839 11.709 1.00 91.00 100 GLY A C 1
ATOM 786 O O . GLY A 1 100 ? -6.607 4.100 12.457 1.00 91.00 100 GLY A O 1
ATOM 787 N N . GLY A 1 101 ? -4.682 4.693 11.502 1.00 92.19 101 GLY A N 1
ATOM 788 C CA . GLY A 1 101 ? -4.641 6.022 12.084 1.00 92.19 101 GLY A CA 1
ATOM 789 C C . GLY A 1 101 ? -3.413 6.763 11.597 1.00 92.19 101 GLY A C 1
ATOM 790 O O . GLY A 1 101 ? -2.557 6.206 10.913 1.00 92.19 101 GLY A O 1
ATOM 791 N N . GLY A 1 102 ? -3.317 8.024 11.973 1.00 89.25 102 GLY A N 1
ATOM 792 C CA . GLY A 1 102 ? -2.172 8.844 11.630 1.00 89.25 102 GLY A CA 1
ATOM 793 C C . GLY A 1 102 ? -2.416 10.288 12.000 1.00 89.25 102 GLY A C 1
ATOM 794 O O . GLY A 1 102 ? -3.493 10.655 12.478 1.00 89.25 102 GLY A O 1
ATOM 795 N N . VAL A 1 103 ? -1.392 11.096 11.782 1.00 91.19 103 VAL A N 1
ATOM 796 C CA . VAL A 1 103 ? -1.457 12.541 11.952 1.00 91.19 103 VAL A CA 1
ATOM 797 C C . VAL A 1 103 ? -1.031 13.213 10.658 1.00 91.19 103 VAL A C 1
ATOM 799 O O . VAL A 1 103 ? -0.230 12.672 9.899 1.00 91.19 103 VAL A O 1
ATOM 802 N N . THR A 1 104 ? -1.568 14.397 10.430 1.00 89.44 104 THR A N 1
ATOM 803 C CA . THR A 1 104 ? -1.081 15.367 9.456 1.00 89.44 104 THR A CA 1
ATOM 804 C C . THR A 1 104 ? -0.760 16.668 10.188 1.00 89.44 104 THR A C 1
ATOM 806 O O . THR A 1 104 ? -0.995 16.776 11.392 1.00 89.44 104 THR A O 1
ATOM 809 N N . TYR A 1 105 ? -0.208 17.648 9.486 1.00 91.69 105 TYR A N 1
ATOM 810 C CA . TYR A 1 105 ? 0.090 18.961 10.043 1.00 91.69 105 TYR A CA 1
ATOM 811 C C . TYR A 1 105 ? -0.904 19.988 9.511 1.00 91.69 105 TYR A C 1
ATOM 813 O O . TYR A 1 105 ? -1.173 20.037 8.310 1.00 91.69 105 TYR A O 1
ATOM 821 N N . ASP A 1 106 ? -1.455 20.803 10.406 1.00 89.75 106 ASP A N 1
ATOM 822 C CA . ASP A 1 106 ? -2.257 21.958 10.012 1.00 89.75 106 ASP A CA 1
ATOM 823 C C . ASP A 1 106 ? -1.380 23.090 9.437 1.00 89.75 106 ASP A C 1
ATOM 825 O O . ASP A 1 106 ? -0.149 23.015 9.402 1.00 89.75 106 ASP A O 1
ATOM 829 N N . GLU A 1 107 ? -2.017 24.174 8.990 1.00 91.56 107 GLU A N 1
ATOM 830 C CA . GLU A 1 107 ? -1.333 25.351 8.433 1.00 91.56 107 GLU A CA 1
ATOM 831 C C . GLU A 1 107 ? -0.372 26.048 9.418 1.00 91.56 107 GLU A C 1
ATOM 833 O O . GLU A 1 107 ? 0.489 26.828 9.007 1.00 91.56 107 GLU A O 1
ATOM 838 N N . PHE A 1 108 ? -0.494 25.755 10.714 1.00 93.25 108 PHE A N 1
ATOM 839 C CA . PHE A 1 108 ? 0.352 26.278 11.784 1.00 93.25 108 PHE A CA 1
ATOM 840 C C . PHE A 1 108 ? 1.432 25.275 12.221 1.00 93.25 108 PHE A C 1
ATOM 842 O O . PHE A 1 108 ? 2.204 25.572 13.134 1.00 93.25 108 PHE A O 1
ATOM 849 N N . GLY A 1 109 ? 1.514 24.108 11.573 1.00 91.06 109 GLY A N 1
ATOM 850 C CA . GLY A 1 109 ? 2.468 23.051 11.890 1.00 91.06 109 GLY A CA 1
ATOM 851 C C . GLY A 1 109 ? 2.106 22.229 13.129 1.00 91.06 109 GLY A C 1
ATOM 852 O O . GLY A 1 109 ? 2.974 21.536 13.661 1.00 91.06 109 GLY A O 1
ATOM 853 N N . ASN A 1 110 ? 0.862 22.288 13.612 1.00 91.75 110 ASN A N 1
ATOM 854 C CA . ASN A 1 110 ? 0.407 21.419 14.695 1.00 91.75 110 ASN A CA 1
ATOM 855 C C . ASN A 1 110 ? -0.035 20.065 14.143 1.00 91.75 110 ASN A C 1
ATOM 857 O O . ASN A 1 110 ? -0.698 19.996 13.109 1.00 91.75 110 ASN A O 1
ATOM 861 N N . GLU A 1 111 ? 0.272 18.994 14.873 1.00 91.88 111 GLU A N 1
ATOM 862 C CA . GLU A 1 111 ? -0.237 17.662 14.549 1.00 91.88 111 GLU A CA 1
ATOM 863 C C . GLU A 1 111 ? -1.746 17.585 14.783 1.00 91.88 111 GLU A C 1
ATOM 865 O O . GLU A 1 111 ? -2.243 17.854 15.881 1.00 91.88 111 GLU A O 1
ATOM 870 N N . VAL A 1 112 ? -2.472 17.158 13.756 1.00 90.25 112 VAL A N 1
ATOM 871 C CA . VAL A 1 112 ? -3.906 16.878 13.805 1.00 90.25 112 VAL A CA 1
ATOM 872 C C . VAL A 1 112 ? -4.168 15.451 13.315 1.00 90.25 112 VAL A C 1
ATOM 874 O O . VAL A 1 112 ? -3.476 14.987 12.410 1.00 90.25 112 VAL A O 1
ATOM 877 N N . PRO A 1 113 ? -5.133 14.714 13.895 1.00 89.00 113 PRO A N 1
ATOM 878 C CA . PRO A 1 113 ? -5.446 13.360 13.442 1.00 89.00 113 PRO A CA 1
ATOM 879 C C . PRO A 1 113 ? -5.909 13.350 11.984 1.00 89.00 113 PRO A C 1
ATOM 881 O O . PRO A 1 113 ? -6.653 14.242 11.572 1.00 89.00 113 PRO A O 1
ATOM 884 N N . LEU A 1 114 ? -5.533 12.313 11.236 1.00 90.69 114 LEU A N 1
ATOM 885 C CA . LEU A 1 114 ? -6.108 12.062 9.915 1.00 90.69 114 LEU A CA 1
ATOM 886 C C . LEU A 1 114 ? -7.625 11.831 10.008 1.00 90.69 114 LEU A C 1
ATOM 888 O O . LEU A 1 114 ? -8.147 11.339 11.021 1.00 90.69 114 LEU A O 1
ATOM 892 N N . SER A 1 115 ? -8.338 12.181 8.938 1.00 90.38 115 SER A N 1
ATOM 893 C CA . SER A 1 115 ? -9.739 11.791 8.774 1.00 90.38 115 SER A CA 1
ATOM 894 C C . SER A 1 115 ? -9.854 10.277 8.544 1.00 90.38 115 SER A C 1
ATOM 896 O O . SER A 1 115 ? -8.866 9.610 8.229 1.00 90.38 115 SER A O 1
ATOM 898 N N . ALA A 1 116 ? -11.046 9.705 8.729 1.00 90.75 116 ALA A N 1
ATOM 899 C CA . ALA A 1 116 ? -11.252 8.280 8.457 1.00 90.75 116 ALA A CA 1
ATOM 900 C C . ALA A 1 116 ? -11.066 7.972 6.961 1.00 90.75 116 ALA A C 1
ATOM 902 O O . ALA A 1 116 ? -10.543 6.920 6.600 1.00 90.75 116 ALA A O 1
ATOM 903 N N . GLU A 1 117 ? -11.462 8.918 6.115 1.00 90.50 117 GLU A N 1
ATOM 904 C CA . GLU A 1 117 ? -11.296 8.908 4.671 1.00 90.50 117 GLU A CA 1
ATOM 905 C C . GLU A 1 117 ? -9.819 8.869 4.284 1.00 90.50 117 GLU A C 1
ATOM 907 O O . GLU A 1 117 ? -9.432 7.977 3.541 1.00 90.50 117 GLU A O 1
ATOM 912 N N . ASP A 1 118 ? -8.982 9.746 4.845 1.00 91.00 118 ASP A N 1
ATOM 913 C CA . ASP A 1 118 ? -7.543 9.765 4.539 1.00 91.00 118 ASP A CA 1
ATOM 914 C C . ASP A 1 118 ? -6.831 8.498 5.039 1.00 91.00 118 ASP A C 1
ATOM 916 O O . ASP A 1 118 ? -5.887 8.010 4.420 1.00 91.00 118 ASP A O 1
ATOM 920 N N . VAL A 1 119 ? -7.275 7.937 6.170 1.00 92.06 119 VAL A N 1
ATOM 921 C CA . VAL A 1 119 ? -6.744 6.661 6.675 1.00 92.06 119 VAL A CA 1
ATOM 922 C C . VAL A 1 119 ? -7.087 5.510 5.726 1.00 92.06 119 VAL A C 1
ATOM 924 O O . VAL A 1 119 ? -6.224 4.672 5.468 1.00 92.06 119 VAL A O 1
ATOM 927 N N . LEU A 1 120 ? -8.317 5.466 5.204 1.00 91.62 120 LEU A N 1
ATOM 928 C CA . LEU A 1 120 ? -8.721 4.469 4.211 1.00 91.62 120 LEU A CA 1
ATOM 929 C C . LEU A 1 120 ? -8.002 4.696 2.874 1.00 91.62 120 LEU A C 1
ATOM 931 O O . LEU A 1 120 ? -7.519 3.745 2.266 1.00 91.62 120 LEU A O 1
ATOM 935 N N . GLU A 1 121 ? -7.866 5.945 2.445 1.00 91.88 121 GLU A N 1
ATOM 936 C CA . GLU A 1 121 ? -7.171 6.327 1.217 1.00 91.88 121 GLU A CA 1
ATOM 937 C C . GLU A 1 121 ? -5.702 5.894 1.235 1.00 91.88 121 GLU A C 1
ATOM 939 O O . GLU A 1 121 ? -5.208 5.335 0.259 1.00 91.88 121 GLU A O 1
ATOM 944 N N . ASN A 1 1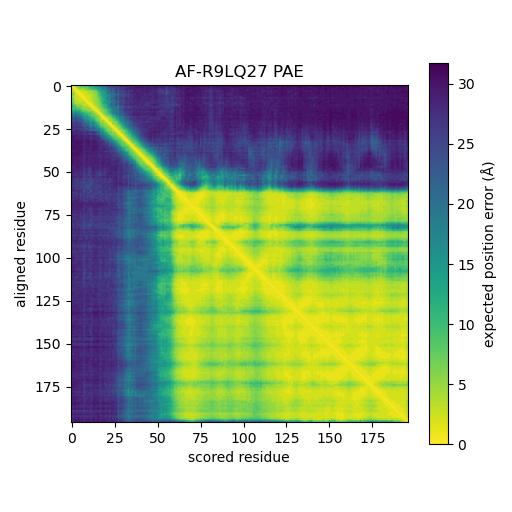22 ? -5.021 6.018 2.378 1.00 88.94 122 ASN A N 1
ATOM 9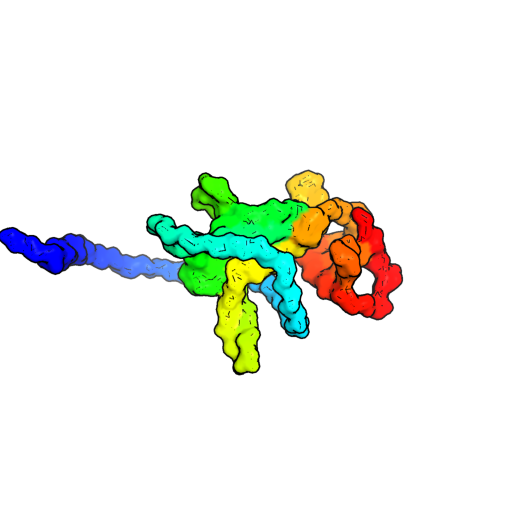45 C CA . ASN A 1 122 ? -3.654 5.519 2.551 1.00 88.94 122 ASN A CA 1
ATOM 946 C C . ASN A 1 122 ? -3.530 3.987 2.424 1.00 88.94 122 ASN A C 1
ATOM 948 O O . ASN A 1 122 ? -2.419 3.480 2.287 1.00 88.94 122 ASN A O 1
ATOM 952 N N . SER A 1 123 ? -4.642 3.247 2.469 1.00 89.50 123 SER A N 1
ATOM 953 C CA . SER A 1 123 ? -4.682 1.796 2.235 1.00 89.50 123 SER A CA 1
ATOM 954 C C . SER A 1 123 ? -5.077 1.407 0.805 1.00 89.50 123 SER A C 1
ATOM 956 O O . SER A 1 123 ? -5.125 0.221 0.487 1.00 89.50 123 SER A O 1
ATOM 958 N N . SER A 1 124 ? -5.323 2.384 -0.075 1.00 91.44 124 SER A N 1
ATOM 959 C CA . SER A 1 124 ? -5.658 2.144 -1.487 1.00 91.44 124 SER A CA 1
ATOM 960 C C . SER A 1 124 ? -4.468 1.642 -2.315 1.00 91.44 124 SER A C 1
ATOM 962 O O . SER A 1 124 ? -4.667 1.052 -3.379 1.00 91.44 124 SER A O 1
ATOM 964 N N . LYS A 1 125 ? -3.239 1.869 -1.827 1.00 93.81 125 LYS A N 1
ATOM 965 C CA . LYS A 1 125 ? -1.976 1.469 -2.455 1.00 93.81 125 LYS A CA 1
ATOM 966 C C . LYS A 1 125 ? -1.240 0.463 -1.583 1.00 93.81 125 LYS A C 1
ATOM 968 O O . LYS A 1 125 ? -0.772 0.810 -0.501 1.00 93.81 125 LYS A O 1
ATOM 973 N N . VAL A 1 126 ? -1.131 -0.783 -2.040 1.00 94.06 126 VAL A N 1
ATOM 974 C CA . VAL A 1 126 ? -0.539 -1.885 -1.263 1.00 94.06 126 VAL A CA 1
ATOM 975 C C . VAL A 1 126 ? 0.179 -2.865 -2.187 1.00 94.06 126 VAL A C 1
ATOM 977 O O . VAL A 1 126 ? -0.290 -3.145 -3.288 1.00 94.06 126 VAL A O 1
ATOM 980 N N . ILE A 1 127 ? 1.296 -3.422 -1.708 1.00 96.69 127 ILE A N 1
ATOM 981 C CA . ILE A 1 127 ? 1.910 -4.632 -2.266 1.00 96.69 127 ILE A CA 1
ATOM 982 C C . ILE A 1 127 ? 1.617 -5.794 -1.320 1.00 96.69 127 ILE A C 1
ATOM 984 O O . ILE A 1 127 ? 2.086 -5.801 -0.177 1.00 96.69 127 ILE A O 1
ATOM 988 N N . GLU A 1 128 ? 0.864 -6.780 -1.795 1.00 95.00 128 GLU A N 1
ATOM 989 C CA . GLU A 1 128 ? 0.449 -7.936 -1.001 1.00 95.00 128 GLU A CA 1
ATOM 990 C C . GLU A 1 128 ? 1.009 -9.233 -1.590 1.00 95.00 128 GLU A C 1
ATOM 992 O O . GLU A 1 128 ? 0.849 -9.516 -2.778 1.00 95.00 128 GLU A O 1
ATOM 997 N N . LYS A 1 129 ? 1.646 -10.047 -0.742 1.00 94.56 129 LYS A N 1
ATOM 998 C CA . LYS A 1 129 ? 2.036 -11.421 -1.072 1.00 94.56 129 LYS A CA 1
ATOM 999 C C . LYS A 1 129 ? 0.910 -12.365 -0.660 1.00 94.56 129 LYS A C 1
ATOM 1001 O O . LYS A 1 129 ? 0.646 -12.537 0.529 1.00 94.56 129 LYS A O 1
ATOM 1006 N N . GLN A 1 130 ? 0.262 -12.981 -1.637 1.00 93.00 130 GLN A N 1
ATOM 1007 C CA . GLN A 1 130 ? -0.824 -13.928 -1.422 1.00 93.00 130 GLN A CA 1
ATOM 1008 C C . GLN A 1 130 ? -0.301 -15.309 -1.004 1.00 93.00 130 GLN A C 1
ATOM 1010 O O . GLN A 1 130 ? 0.869 -15.656 -1.191 1.00 93.00 130 GLN A O 1
ATOM 1015 N N . ALA A 1 131 ? -1.192 -16.130 -0.44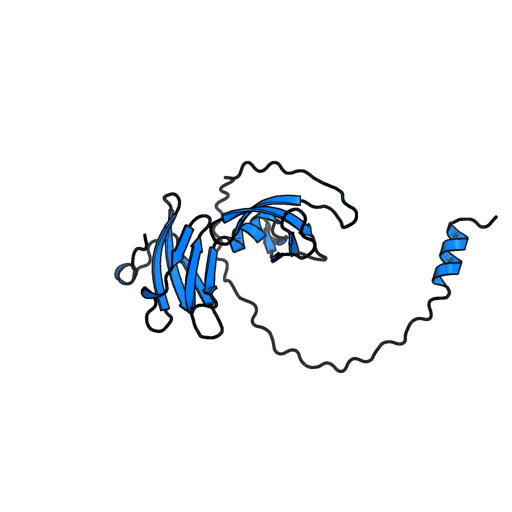4 1.00 92.19 131 ALA A N 1
ATOM 1016 C CA . ALA A 1 131 ? -0.857 -17.465 0.055 1.00 92.19 131 ALA A CA 1
ATOM 1017 C C . ALA A 1 131 ? -0.392 -18.444 -1.042 1.00 92.19 131 ALA A C 1
ATOM 1019 O O . ALA A 1 131 ? 0.320 -19.401 -0.743 1.00 92.19 131 ALA A O 1
ATOM 1020 N N . ASP A 1 132 ? -0.780 -18.216 -2.299 1.00 92.81 132 ASP A N 1
ATOM 1021 C CA . ASP A 1 132 ? -0.348 -19.004 -3.459 1.00 92.81 132 ASP A CA 1
ATOM 1022 C C . ASP A 1 132 ? 1.017 -18.564 -4.025 1.00 92.81 132 ASP A C 1
ATOM 1024 O O . ASP A 1 132 ? 1.519 -19.167 -4.973 1.00 92.81 132 ASP A O 1
ATOM 1028 N N . GLY A 1 133 ? 1.639 -17.549 -3.417 1.00 91.00 133 GLY A N 1
ATOM 1029 C CA . GLY A 1 133 ? 2.931 -17.003 -3.812 1.00 91.00 133 GLY A CA 1
ATOM 1030 C C . GLY A 1 133 ? 2.853 -15.842 -4.800 1.00 91.00 133 GLY A C 1
ATOM 1031 O O . GLY A 1 133 ? 3.901 -15.262 -5.090 1.00 91.00 133 GLY A O 1
ATOM 1032 N N . LYS A 1 134 ? 1.660 -15.466 -5.284 1.00 96.19 134 LYS A N 1
ATOM 1033 C CA . LYS A 1 134 ? 1.502 -14.269 -6.117 1.00 96.19 134 LYS A CA 1
ATOM 1034 C C . LYS A 1 134 ? 1.811 -13.011 -5.323 1.00 96.19 134 LYS A C 1
ATOM 1036 O O . LYS A 1 134 ? 1.440 -12.893 -4.156 1.00 96.19 134 LYS A O 1
ATOM 1041 N N . VAL A 1 135 ? 2.439 -12.047 -5.979 1.00 97.38 135 VAL A N 1
ATOM 1042 C CA . VAL A 1 135 ? 2.601 -10.693 -5.456 1.00 97.38 135 VAL A CA 1
ATOM 1043 C C . VAL A 1 135 ? 1.721 -9.767 -6.276 1.00 97.38 135 VAL A C 1
ATOM 1045 O O . VAL A 1 135 ? 1.886 -9.673 -7.491 1.00 97.38 135 VAL A O 1
ATOM 1048 N N . VAL A 1 136 ? 0.785 -9.092 -5.615 1.00 97.88 136 VAL A N 1
ATOM 1049 C CA . VAL A 1 136 ? -0.189 -8.213 -6.262 1.00 97.88 136 VAL A CA 1
ATOM 1050 C C . VAL A 1 136 ? 0.046 -6.772 -5.839 1.00 97.88 136 VAL A C 1
ATOM 1052 O O . VAL A 1 136 ? 0.200 -6.477 -4.653 1.00 97.88 136 VAL A O 1
ATOM 1055 N N . LEU A 1 137 ? 0.078 -5.887 -6.831 1.00 97.69 137 LEU A N 1
ATOM 1056 C CA . LEU A 1 137 ? 0.050 -4.443 -6.659 1.00 97.69 137 LEU A CA 1
ATOM 1057 C C . LEU A 1 137 ? -1.394 -3.970 -6.748 1.00 97.69 137 LEU A C 1
ATOM 1059 O O . LEU A 1 137 ? -2.072 -4.229 -7.744 1.00 97.69 137 LEU A O 1
ATOM 1063 N N . TYR A 1 138 ? -1.829 -3.242 -5.727 1.00 96.50 138 TYR A N 1
ATOM 1064 C CA . TYR A 1 138 ? -3.082 -2.503 -5.745 1.00 96.50 138 TYR A CA 1
ATOM 1065 C C . TYR A 1 138 ? -2.804 -1.006 -5.819 1.00 96.50 138 TYR A C 1
ATOM 1067 O O . TYR A 1 138 ? -1.954 -0.499 -5.087 1.00 96.50 138 TYR A O 1
ATOM 1075 N N . ASP A 1 139 ? -3.526 -0.315 -6.695 1.00 95.25 139 ASP A N 1
ATOM 1076 C CA . ASP A 1 139 ? -3.587 1.145 -6.748 1.00 95.25 139 ASP A CA 1
ATOM 1077 C C . ASP A 1 139 ? -5.032 1.555 -7.040 1.00 95.25 139 ASP A C 1
ATOM 1079 O O . ASP A 1 139 ? -5.464 1.545 -8.190 1.00 95.25 139 ASP A O 1
ATOM 1083 N N . HIS A 1 140 ? -5.793 1.888 -6.000 1.00 94.44 140 HIS A N 1
ATOM 1084 C CA . HIS A 1 140 ? -7.225 2.190 -6.094 1.00 94.44 140 HIS A CA 1
ATOM 1085 C C . HIS A 1 140 ? -8.047 1.028 -6.683 1.00 94.44 140 HIS A C 1
ATOM 1087 O O . HIS A 1 140 ? -8.243 0.019 -6.008 1.00 94.44 140 HIS A O 1
ATOM 1093 N N . ASP A 1 141 ? -8.553 1.175 -7.910 1.00 94.06 141 ASP A N 1
ATOM 1094 C CA . ASP A 1 141 ? -9.315 0.180 -8.675 1.00 94.06 141 ASP A CA 1
ATOM 1095 C C . ASP A 1 141 ? -8.434 -0.754 -9.512 1.00 94.06 141 ASP A C 1
ATOM 1097 O O . ASP A 1 141 ? -8.931 -1.678 -10.158 1.00 94.06 141 ASP A O 1
ATOM 1101 N N . LEU A 1 142 ? -7.123 -0.518 -9.510 1.00 94.88 142 LEU A N 1
ATOM 1102 C CA . LEU A 1 142 ? -6.157 -1.331 -10.223 1.00 94.88 142 LEU A CA 1
ATOM 1103 C C . LEU A 1 142 ? -5.674 -2.487 -9.344 1.00 94.88 142 LEU A C 1
ATOM 1105 O O . LEU A 1 142 ? -5.326 -2.294 -8.178 1.00 94.88 142 LEU A O 1
ATOM 1109 N N . SER A 1 143 ? -5.611 -3.683 -9.929 1.00 96.31 143 SER A N 1
ATOM 1110 C CA . SER A 1 143 ? -5.029 -4.885 -9.329 1.00 96.31 143 SER A CA 1
ATOM 1111 C C . SER A 1 143 ? -4.182 -5.602 -10.378 1.00 96.31 143 SER A C 1
ATOM 1113 O O . SER A 1 143 ? -4.707 -6.054 -11.396 1.00 96.31 143 SER A O 1
ATOM 1115 N N . ILE A 1 144 ? -2.869 -5.673 -10.150 1.00 96.88 144 ILE A N 1
ATOM 1116 C CA . ILE A 1 144 ? -1.900 -6.233 -11.102 1.00 96.88 144 ILE A CA 1
ATOM 1117 C C . ILE A 1 144 ? -1.079 -7.316 -10.411 1.00 96.88 144 ILE A C 1
ATOM 1119 O O . ILE A 1 144 ? -0.461 -7.072 -9.376 1.00 96.88 144 ILE A O 1
ATOM 1123 N N . ASP A 1 145 ? -1.025 -8.505 -11.011 1.00 97.56 145 ASP A N 1
ATOM 1124 C CA . ASP A 1 145 ? -0.072 -9.548 -10.625 1.00 97.56 145 ASP A CA 1
ATOM 1125 C C . ASP A 1 145 ? 1.329 -9.155 -11.113 1.00 97.56 145 ASP A C 1
ATOM 1127 O O . ASP A 1 145 ? 1.610 -9.159 -12.313 1.00 97.56 145 ASP A O 1
ATOM 1131 N N . ILE A 1 146 ? 2.204 -8.785 -10.177 1.00 97.88 146 ILE A N 1
ATOM 1132 C CA . ILE A 1 146 ? 3.560 -8.309 -10.469 1.00 97.88 146 ILE A CA 1
ATOM 1133 C C . ILE A 1 146 ? 4.625 -9.397 -10.280 1.00 97.88 146 ILE A C 1
ATOM 1135 O O . ILE A 1 146 ? 5.821 -9.108 -10.347 1.00 97.88 146 ILE A O 1
ATOM 1139 N N . THR A 1 147 ? 4.216 -10.646 -10.042 1.00 97.50 147 THR A N 1
ATOM 1140 C CA . THR A 1 147 ? 5.121 -11.743 -9.661 1.00 97.50 147 THR A CA 1
ATOM 1141 C C . THR A 1 147 ? 6.270 -11.918 -10.657 1.00 97.50 147 THR A C 1
ATOM 1143 O O . THR A 1 147 ? 7.430 -12.007 -10.258 1.00 97.50 147 THR A O 1
ATOM 1146 N N . ASP A 1 148 ? 5.973 -11.876 -11.957 1.00 97.19 148 ASP A N 1
ATOM 1147 C CA . ASP A 1 148 ? 6.964 -12.085 -13.023 1.00 97.19 148 ASP A CA 1
ATOM 1148 C C . ASP A 1 148 ? 7.895 -10.877 -13.254 1.00 97.19 148 ASP A C 1
ATOM 1150 O O . ASP A 1 148 ? 8.973 -11.006 -13.859 1.00 97.19 148 ASP A O 1
ATOM 1154 N N . TYR A 1 149 ? 7.513 -9.705 -12.739 1.00 97.50 149 TYR A N 1
ATOM 1155 C CA . TYR A 1 149 ? 8.308 -8.481 -12.819 1.00 97.50 149 TYR A CA 1
ATOM 1156 C C . TYR A 1 149 ? 9.390 -8.420 -11.745 1.00 97.50 149 TYR A C 1
ATOM 1158 O O . TYR A 1 149 ? 10.390 -7.726 -11.928 1.00 97.50 149 TYR A O 1
ATOM 1166 N N . LEU A 1 150 ? 9.236 -9.174 -10.654 1.00 96.88 150 LEU A N 1
ATOM 1167 C CA . LEU A 1 150 ? 10.235 -9.228 -9.598 1.00 96.88 150 LEU A CA 1
ATOM 1168 C C . LEU A 1 150 ? 11.524 -9.894 -10.111 1.00 96.88 150 LEU A C 1
ATOM 1170 O O . LEU A 1 150 ? 11.519 -10.940 -10.774 1.00 96.88 150 LEU A O 1
ATOM 1174 N N . LYS A 1 151 ? 12.654 -9.266 -9.792 1.00 96.81 151 LYS A N 1
ATOM 1175 C CA . LYS A 1 151 ? 14.013 -9.778 -9.988 1.00 96.81 151 LYS A CA 1
ATOM 1176 C C . LYS A 1 151 ? 14.730 -9.670 -8.652 1.00 96.81 151 LYS A C 1
ATOM 1178 O O . LYS A 1 151 ? 14.857 -8.579 -8.109 1.00 96.81 151 LYS A O 1
ATOM 1183 N N . ASP A 1 152 ? 15.106 -10.816 -8.089 1.00 95.38 152 ASP A N 1
ATOM 1184 C CA . ASP A 1 152 ? 15.713 -10.912 -6.754 1.00 95.38 152 ASP A CA 1
ATOM 1185 C C . ASP A 1 152 ? 14.915 -10.161 -5.669 1.00 95.38 152 ASP A C 1
ATOM 1187 O O . ASP A 1 152 ? 15.471 -9.464 -4.823 1.00 95.38 152 ASP A O 1
ATOM 1191 N N . GLY A 1 153 ? 13.582 -10.278 -5.726 1.00 95.81 153 GLY A N 1
ATOM 1192 C CA . GLY A 1 153 ? 12.668 -9.622 -4.787 1.00 95.81 153 GLY A CA 1
ATOM 1193 C C . GLY A 1 153 ? 12.454 -8.128 -5.035 1.00 95.81 153 GLY A C 1
ATOM 1194 O O . GLY A 1 153 ? 11.817 -7.478 -4.216 1.00 95.81 153 GLY A O 1
ATOM 1195 N N . LYS A 1 154 ? 12.947 -7.558 -6.140 1.00 98.06 154 LYS A N 1
ATOM 1196 C CA . LYS A 1 154 ? 12.795 -6.129 -6.451 1.00 98.06 154 LYS A CA 1
ATOM 1197 C C . LYS A 1 154 ? 12.114 -5.888 -7.789 1.00 98.06 154 LYS A C 1
ATOM 1199 O O . LYS A 1 154 ? 12.296 -6.668 -8.721 1.00 98.06 154 LYS A O 1
ATOM 1204 N N . ALA A 1 155 ? 11.369 -4.793 -7.900 1.00 97.94 155 ALA A N 1
ATOM 1205 C CA . ALA A 1 155 ? 10.826 -4.318 -9.171 1.00 97.94 155 ALA A CA 1
ATOM 1206 C C . ALA A 1 155 ? 10.766 -2.787 -9.217 1.00 97.94 155 ALA A C 1
ATOM 1208 O O . ALA A 1 155 ? 10.533 -2.135 -8.199 1.00 97.94 155 ALA A O 1
ATOM 1209 N N . LYS A 1 156 ? 10.946 -2.238 -10.421 1.00 98.38 156 LYS A N 1
ATOM 1210 C CA . LYS A 1 156 ? 10.711 -0.831 -10.750 1.00 98.38 156 LYS A CA 1
ATOM 1211 C C . LYS A 1 156 ? 9.630 -0.768 -11.820 1.00 98.38 156 LYS A C 1
ATOM 1213 O O . LYS A 1 156 ? 9.849 -1.262 -12.926 1.00 98.38 156 LYS A O 1
ATOM 1218 N N . LEU A 1 1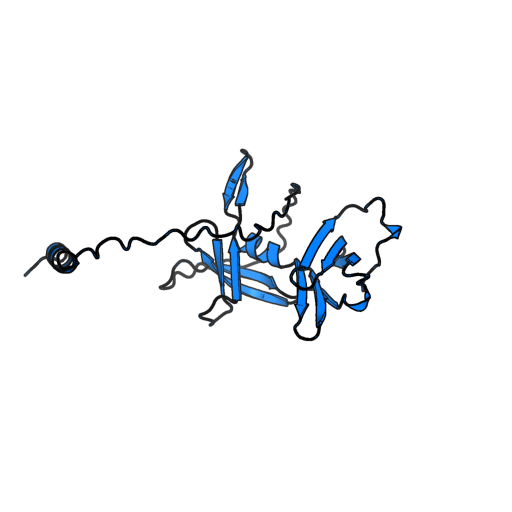57 ? 8.451 -0.242 -11.494 1.00 98.38 157 LEU A N 1
ATOM 1219 C CA . LEU A 1 157 ? 7.275 -0.311 -12.368 1.00 98.38 157 LEU A CA 1
ATOM 1220 C C . LEU A 1 157 ? 6.730 1.074 -12.712 1.00 98.38 157 LEU A C 1
ATOM 1222 O O . LEU A 1 157 ? 6.647 1.942 -11.846 1.00 98.38 157 LEU A O 1
ATOM 1226 N N . ILE A 1 158 ? 6.314 1.259 -13.963 1.00 98.25 158 ILE A N 1
ATOM 1227 C CA . ILE A 1 158 ? 5.515 2.413 -14.391 1.00 98.25 158 ILE A CA 1
ATOM 1228 C C . ILE A 1 158 ? 4.055 1.971 -14.394 1.00 98.25 158 ILE A C 1
ATOM 1230 O O . ILE A 1 158 ? 3.665 1.114 -15.187 1.00 98.25 158 ILE A O 1
ATOM 1234 N N . VAL A 1 159 ? 3.258 2.549 -13.503 1.00 97.06 159 VAL A N 1
ATOM 1235 C CA . VAL A 1 159 ? 1.837 2.237 -13.329 1.00 97.06 159 VAL A CA 1
ATOM 1236 C C . VAL A 1 159 ? 1.025 3.439 -13.787 1.00 97.06 159 VAL A C 1
ATOM 1238 O O . VAL A 1 159 ? 1.249 4.550 -13.309 1.00 97.06 159 VAL A O 1
ATOM 1241 N N . VAL A 1 160 ? 0.079 3.235 -14.701 1.00 95.25 160 VAL A N 1
ATOM 1242 C CA . VAL A 1 160 ? -0.848 4.289 -15.127 1.00 95.25 160 VAL A CA 1
ATOM 1243 C C . VAL A 1 160 ? -2.234 3.960 -14.598 1.00 95.25 160 VAL A C 1
ATOM 1245 O O . VAL A 1 160 ? -2.839 2.989 -15.042 1.00 95.25 160 VAL A O 1
ATOM 1248 N N . ASN A 1 161 ? -2.754 4.788 -13.692 1.00 93.19 161 ASN A N 1
ATOM 1249 C CA . ASN A 1 161 ? -4.136 4.685 -13.237 1.00 93.19 161 ASN A CA 1
ATOM 1250 C C . ASN A 1 161 ? -4.868 6.029 -13.363 1.00 93.19 161 ASN A C 1
ATOM 1252 O O . ASN A 1 161 ? -4.334 7.080 -13.017 1.00 93.19 161 ASN A O 1
ATOM 1256 N N . HIS A 1 162 ? -6.078 6.004 -13.928 1.00 89.25 162 HIS A N 1
ATOM 1257 C CA . HIS A 1 162 ? -6.925 7.178 -14.212 1.00 89.25 162 HIS A CA 1
ATOM 1258 C C . HIS A 1 162 ? -6.182 8.332 -14.914 1.00 8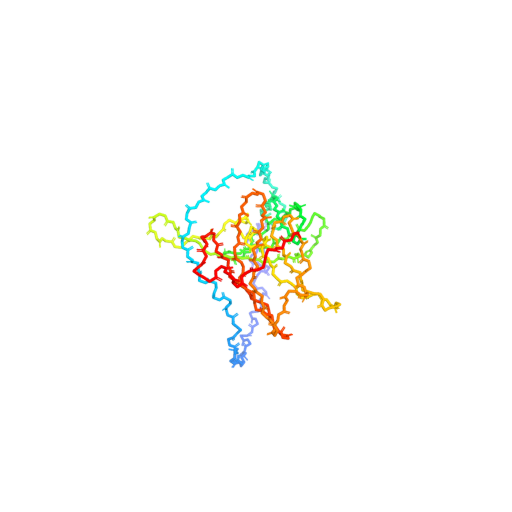9.25 162 HIS A C 1
ATOM 1260 O O . HIS A 1 162 ? -6.430 9.508 -14.659 1.00 89.25 162 HIS A O 1
ATOM 1266 N N . GLY A 1 163 ? -5.254 7.996 -15.815 1.00 90.56 163 GLY A N 1
ATOM 1267 C CA . GLY A 1 163 ? -4.433 8.969 -16.546 1.00 90.56 163 GLY A CA 1
ATOM 1268 C C . GLY A 1 163 ? -3.264 9.558 -15.747 1.00 90.56 163 GLY A C 1
ATOM 1269 O O . GLY A 1 163 ? -2.538 10.393 -16.280 1.00 90.56 163 GLY A O 1
ATOM 1270 N N . THR A 1 164 ? -3.060 9.114 -14.506 1.00 92.06 164 THR A N 1
ATOM 1271 C CA . THR A 1 164 ? -1.903 9.463 -13.677 1.00 92.06 164 THR A CA 1
ATOM 1272 C C . THR A 1 164 ? -0.837 8.386 -13.804 1.00 92.06 164 THR A C 1
ATOM 1274 O O . THR A 1 164 ? -1.087 7.221 -13.497 1.00 92.06 164 THR A O 1
ATOM 1277 N N . THR A 1 165 ? 0.361 8.780 -14.227 1.00 95.81 165 THR A N 1
ATOM 1278 C CA . THR A 1 165 ? 1.544 7.915 -14.215 1.00 95.81 165 THR A CA 1
ATOM 1279 C C . THR A 1 165 ? 2.210 7.981 -12.845 1.00 95.81 165 THR A C 1
ATOM 1281 O O . THR A 1 165 ? 2.495 9.066 -12.347 1.00 95.81 165 THR A O 1
ATOM 1284 N N . THR A 1 166 ? 2.466 6.823 -12.242 1.00 96.25 166 THR A N 1
ATOM 1285 C CA . THR A 1 166 ? 3.195 6.676 -10.979 1.00 96.25 166 THR A CA 1
ATOM 1286 C C . THR A 1 166 ? 4.349 5.695 -11.169 1.00 96.25 166 THR A C 1
ATOM 1288 O O . THR A 1 166 ? 4.167 4.615 -11.732 1.00 96.25 166 THR A O 1
ATOM 1291 N N . TYR A 1 167 ? 5.526 6.048 -10.664 1.00 97.75 167 TYR A N 1
ATOM 1292 C CA . TYR A 1 167 ? 6.726 5.213 -10.683 1.00 97.75 167 TYR A CA 1
ATOM 1293 C C . TYR A 1 167 ? 6.875 4.508 -9.339 1.00 97.75 167 TYR A C 1
ATOM 1295 O O . TYR A 1 167 ? 6.940 5.175 -8.309 1.00 97.75 167 TYR A O 1
ATOM 1303 N N . TRP A 1 168 ? 6.913 3.179 -9.338 1.00 97.94 168 TRP A N 1
ATOM 1304 C CA . TRP A 1 168 ? 6.944 2.351 -8.134 1.00 97.94 168 TRP A CA 1
ATOM 1305 C C . TRP A 1 168 ? 8.293 1.663 -7.980 1.00 97.94 168 TRP A C 1
ATOM 1307 O O . TRP A 1 168 ? 8.698 0.919 -8.869 1.00 97.94 168 TRP A O 1
ATOM 1317 N N . ASN A 1 169 ? 8.930 1.835 -6.824 1.00 97.94 169 ASN A N 1
ATOM 1318 C CA . ASN A 1 169 ? 10.052 1.009 -6.385 1.00 97.94 169 ASN A CA 1
ATOM 1319 C C . ASN A 1 169 ? 9.543 0.017 -5.354 1.00 97.94 169 ASN A C 1
ATOM 1321 O O . ASN A 1 169 ? 8.996 0.432 -4.337 1.00 97.94 169 ASN A O 1
ATOM 1325 N N . ILE A 1 170 ? 9.711 -1.275 -5.613 1.00 98.12 170 ILE A N 1
ATOM 1326 C CA . ILE A 1 170 ? 9.108 -2.353 -4.831 1.00 98.12 170 ILE A CA 1
ATOM 1327 C C . ILE A 1 170 ? 10.210 -3.282 -4.337 1.00 98.12 170 ILE A C 1
ATOM 1329 O O . ILE A 1 170 ? 11.064 -3.704 -5.119 1.00 98.12 170 ILE A O 1
ATOM 1333 N N . GLU A 1 171 ? 10.151 -3.635 -3.055 1.00 97.56 171 GLU A N 1
ATOM 1334 C CA . GLU A 1 171 ? 10.973 -4.677 -2.448 1.00 97.56 171 GLU A CA 1
ATOM 1335 C C . GLU A 1 171 ? 10.084 -5.676 -1.698 1.00 97.56 171 GLU A C 1
ATOM 1337 O O . GLU A 1 171 ? 9.216 -5.303 -0.904 1.00 97.56 171 GLU A O 1
ATOM 1342 N N . VAL A 1 172 ? 10.310 -6.958 -1.964 1.00 95.88 172 VAL A N 1
ATOM 1343 C CA . VAL A 1 172 ? 9.591 -8.097 -1.399 1.00 95.88 172 VAL A CA 1
ATOM 1344 C C . VAL A 1 172 ? 10.611 -9.103 -0.893 1.00 95.88 172 VAL A C 1
ATOM 1346 O O . VAL A 1 172 ? 11.458 -9.581 -1.650 1.00 95.88 172 VAL A O 1
ATOM 1349 N N . ASP A 1 173 ? 10.492 -9.467 0.378 1.00 92.94 173 ASP A N 1
ATOM 1350 C CA . ASP A 1 173 ? 11.230 -10.570 0.981 1.00 92.94 173 ASP A CA 1
ATOM 1351 C C . ASP A 1 173 ? 10.264 -11.621 1.571 1.00 92.94 173 ASP A C 1
ATOM 1353 O O . ASP A 1 173 ? 9.064 -11.651 1.274 1.00 92.94 173 ASP A O 1
ATOM 1357 N N . ASP A 1 174 ? 10.785 -12.563 2.354 1.00 88.56 174 ASP A N 1
ATOM 1358 C CA . ASP A 1 174 ? 9.978 -13.639 2.939 1.00 88.56 174 ASP A CA 1
ATOM 1359 C C . ASP A 1 174 ? 9.013 -13.170 4.037 1.00 88.56 174 ASP A C 1
ATOM 1361 O O . ASP A 1 174 ? 8.020 -13.849 4.305 1.00 88.56 174 ASP A O 1
ATOM 1365 N N . TYR A 1 175 ? 9.284 -12.023 4.656 1.00 88.44 175 TYR A N 1
ATOM 1366 C CA . TYR A 1 175 ? 8.597 -11.515 5.841 1.00 88.44 175 TYR A CA 1
ATOM 1367 C C . TYR A 1 175 ? 7.989 -10.124 5.646 1.00 88.44 175 TYR A C 1
ATOM 1369 O O . TYR A 1 175 ? 7.200 -9.692 6.489 1.00 88.44 175 TYR A O 1
ATOM 1377 N N . SER A 1 176 ? 8.364 -9.405 4.589 1.00 91.81 176 SER A N 1
ATOM 1378 C CA . SER A 1 176 ? 7.974 -8.021 4.380 1.00 91.81 176 SER A CA 1
ATOM 1379 C C . SER A 1 176 ? 7.763 -7.674 2.909 1.00 91.81 176 SER A C 1
ATOM 1381 O O . SER A 1 176 ? 8.395 -8.220 2.003 1.00 91.81 176 SER A O 1
ATOM 1383 N N . THR A 1 177 ? 6.847 -6.736 2.693 1.00 94.19 177 THR A N 1
ATOM 1384 C CA . THR A 1 177 ? 6.678 -6.011 1.440 1.00 94.19 177 THR A CA 1
ATOM 1385 C C . THR A 1 177 ? 6.839 -4.527 1.735 1.00 94.19 177 THR A C 1
ATOM 1387 O O . THR A 1 177 ? 6.389 -4.020 2.767 1.00 94.19 177 THR A O 1
ATOM 1390 N N . SER A 1 178 ? 7.522 -3.814 0.850 1.00 94.38 178 SER A N 1
ATOM 1391 C CA . SER A 1 178 ? 7.672 -2.369 0.947 1.00 94.38 178 SER A CA 1
ATOM 1392 C C . SER A 1 178 ? 7.711 -1.746 -0.437 1.00 94.38 178 SER A C 1
ATOM 1394 O O . SER A 1 178 ? 8.074 -2.398 -1.419 1.00 94.38 178 SER A O 1
ATOM 1396 N N . PHE A 1 179 ? 7.305 -0.484 -0.517 1.00 96.25 179 PHE A N 1
ATOM 1397 C CA . PHE A 1 179 ? 7.367 0.261 -1.758 1.00 96.25 179 PHE A CA 1
ATOM 1398 C C . PHE A 1 179 ? 7.514 1.764 -1.516 1.00 96.25 179 PHE A C 1
ATOM 1400 O O . PHE A 1 179 ? 7.182 2.275 -0.444 1.00 96.25 179 PHE A O 1
ATOM 1407 N N . SER A 1 180 ? 7.988 2.473 -2.535 1.00 95.38 180 SER A N 1
ATOM 1408 C CA . SER A 1 180 ? 7.885 3.925 -2.653 1.00 95.38 180 SER A CA 1
ATOM 1409 C C . SER A 1 180 ? 7.328 4.300 -4.020 1.00 95.38 180 SER A C 1
ATOM 1411 O O . SER A 1 180 ? 7.515 3.576 -4.999 1.00 95.38 180 SER A O 1
ATOM 1413 N N . THR A 1 181 ? 6.633 5.434 -4.080 1.00 95.12 181 THR A N 1
ATOM 1414 C CA . THR A 1 181 ? 6.022 5.940 -5.310 1.00 95.12 181 THR A CA 1
ATOM 1415 C C . THR A 1 181 ? 6.464 7.361 -5.613 1.00 95.12 181 THR A C 1
ATOM 1417 O O . THR A 1 181 ? 6.558 8.182 -4.699 1.00 95.12 181 THR A O 1
ATOM 1420 N N . TYR A 1 182 ? 6.635 7.669 -6.894 1.00 94.38 182 TYR A N 1
ATOM 1421 C CA . TYR A 1 182 ? 6.980 9.000 -7.390 1.00 94.38 182 TYR A CA 1
ATOM 1422 C C . TYR A 1 182 ? 6.006 9.409 -8.497 1.00 94.38 182 TYR A C 1
ATOM 1424 O O . TYR A 1 182 ? 5.607 8.579 -9.313 1.00 94.38 182 TYR A O 1
ATOM 1432 N N . LEU A 1 183 ? 5.612 10.683 -8.508 1.00 94.31 183 LEU A N 1
ATOM 1433 C CA . LEU A 1 183 ? 4.808 11.271 -9.590 1.00 94.31 183 LEU A CA 1
ATOM 1434 C C . LEU A 1 183 ? 5.688 11.890 -10.680 1.00 94.31 183 LEU A C 1
ATOM 1436 O O . LEU A 1 183 ? 5.299 11.938 -11.843 1.00 94.31 183 LEU A O 1
ATOM 1440 N N . GLU A 1 184 ? 6.868 12.375 -10.295 1.00 95.38 184 GLU A N 1
ATOM 1441 C CA . GLU A 1 184 ? 7.867 12.880 -11.230 1.00 95.38 184 GLU A CA 1
ATOM 1442 C C . GLU A 1 184 ? 8.675 11.721 -11.809 1.00 95.38 184 GLU A C 1
ATOM 1444 O O . GLU A 1 184 ? 8.941 10.733 -11.121 1.00 95.38 184 GLU A O 1
ATOM 1449 N N . GLU A 1 185 ? 9.045 11.854 -13.082 1.00 95.81 185 GLU A N 1
ATOM 1450 C CA . GLU A 1 185 ? 9.899 10.888 -13.765 1.00 95.81 185 GLU A CA 1
ATOM 1451 C C . GLU A 1 185 ? 11.279 10.845 -13.090 1.00 95.81 185 GLU A C 1
ATOM 1453 O O . GLU A 1 185 ? 11.931 11.887 -12.985 1.00 95.81 185 GLU A O 1
ATOM 1458 N N . PRO A 1 186 ? 11.715 9.677 -12.592 1.00 95.00 186 PRO A N 1
ATOM 1459 C CA . PRO A 1 186 ? 13.003 9.548 -11.932 1.00 95.00 186 PRO A CA 1
ATOM 1460 C C . PRO A 1 186 ? 14.146 9.488 -12.960 1.00 95.00 186 PRO A C 1
ATOM 1462 O O . PRO A 1 186 ? 13.961 9.024 -14.083 1.00 95.00 186 PRO A O 1
ATOM 1465 N N . ASP A 1 187 ? 15.351 9.910 -12.562 1.00 96.06 187 ASP A N 1
ATOM 1466 C CA . ASP A 1 187 ? 16.533 9.963 -13.446 1.00 96.06 187 ASP A CA 1
ATOM 1467 C C . ASP A 1 187 ? 16.907 8.597 -14.062 1.00 96.06 187 ASP A C 1
ATOM 1469 O O . ASP A 1 187 ? 17.555 8.529 -15.105 1.00 96.06 187 ASP A O 1
ATOM 1473 N N . ASP A 1 188 ? 16.515 7.505 -13.409 1.00 95.75 188 ASP A N 1
ATOM 1474 C CA . ASP A 1 188 ? 16.757 6.117 -13.794 1.00 95.75 188 ASP A CA 1
ATOM 1475 C C . ASP A 1 188 ? 15.520 5.443 -14.418 1.00 95.75 188 ASP A C 1
ATOM 1477 O O . ASP A 1 188 ? 15.354 4.226 -14.313 1.00 95.75 188 ASP A O 1
ATOM 1481 N N . VAL A 1 189 ? 14.649 6.216 -15.084 1.00 96.06 189 VAL A N 1
ATOM 1482 C CA . VAL A 1 189 ? 13.410 5.724 -15.721 1.00 96.06 189 VAL A CA 1
ATOM 1483 C C . VAL A 1 189 ? 13.631 4.548 -16.682 1.00 96.06 189 VAL A C 1
ATOM 1485 O O . VAL A 1 189 ? 12.767 3.680 -16.787 1.00 96.06 189 VAL A O 1
ATOM 1488 N N . ASP A 1 190 ? 14.803 4.455 -17.319 1.00 96.81 190 ASP A N 1
ATOM 1489 C CA . ASP A 1 190 ? 15.176 3.349 -18.215 1.00 96.81 190 ASP A CA 1
ATOM 1490 C C . ASP A 1 190 ? 15.201 1.973 -17.514 1.00 96.81 190 ASP A C 1
ATOM 1492 O O . ASP A 1 190 ? 15.160 0.933 -18.176 1.00 96.81 190 ASP A O 1
ATOM 1496 N N . GLU A 1 191 ? 15.261 1.943 -16.179 1.00 96.12 191 GLU A N 1
ATOM 1497 C CA . GLU A 1 191 ? 15.174 0.717 -15.379 1.00 96.12 191 GLU A CA 1
ATOM 1498 C C . GLU A 1 191 ? 13.728 0.303 -15.051 1.00 96.12 191 GLU A C 1
ATOM 1500 O O . GLU A 1 191 ? 13.509 -0.801 -14.546 1.00 96.12 191 GLU A O 1
ATOM 1505 N N . TYR A 1 192 ? 12.740 1.165 -15.313 1.00 97.56 192 TYR A N 1
ATOM 1506 C CA . TYR A 1 192 ? 11.340 0.905 -14.992 1.00 97.56 192 TYR A CA 1
ATOM 1507 C C . TYR A 1 192 ? 10.627 0.187 -16.140 1.00 97.56 192 TYR A C 1
ATOM 1509 O O . TYR A 1 192 ? 10.820 0.473 -17.321 1.00 97.56 192 TYR A O 1
ATOM 1517 N N . VAL A 1 193 ? 9.732 -0.731 -15.782 1.00 97.75 193 VAL A N 1
ATOM 1518 C CA . VAL A 1 193 ? 8.914 -1.482 -16.738 1.00 97.75 193 VAL A CA 1
ATOM 1519 C C . VAL A 1 193 ? 7.463 -1.035 -16.632 1.00 97.75 193 VAL A C 1
ATOM 1521 O O . VAL A 1 193 ? 6.873 -1.072 -15.554 1.00 97.75 193 VAL A O 1
ATOM 1524 N N . ALA A 1 194 ? 6.865 -0.631 -17.751 1.00 96.31 194 ALA A N 1
ATOM 1525 C CA . ALA A 1 194 ? 5.442 -0.321 -17.788 1.00 96.31 194 ALA A CA 1
ATOM 1526 C C . ALA A 1 194 ? 4.598 -1.586 -17.596 1.00 96.31 194 ALA A C 1
ATOM 1528 O O . ALA A 1 194 ? 4.788 -2.583 -18.300 1.00 96.31 194 ALA A O 1
ATOM 1529 N N . VAL A 1 195 ? 3.657 -1.524 -16.657 1.00 92.56 195 VAL A N 1
ATOM 1530 C CA . VAL A 1 195 ? 2.657 -2.572 -16.434 1.00 92.56 195 VAL A CA 1
ATOM 1531 C C . VAL A 1 195 ? 1.324 -2.171 -17.061 1.00 92.56 195 VAL A C 1
ATOM 1533 O O . VAL A 1 195 ? 1.011 -0.982 -17.154 1.00 92.56 195 VAL A O 1
ATOM 1536 N N . GLN A 1 196 ? 0.586 -3.167 -17.553 1.00 71.12 196 GLN A N 1
ATOM 1537 C CA . GLN A 1 196 ? -0.719 -3.007 -18.202 1.00 71.12 196 GLN A CA 1
ATOM 1538 C C . GLN A 1 196 ? -1.836 -3.518 -17.306 1.00 71.12 196 GLN A C 1
ATOM 1540 O O . GLN A 1 196 ? -1.590 -4.525 -16.603 1.00 71.12 196 GLN A O 1
#

Radius of gyration: 22.88 Å; Cα contacts (8 Å, |Δi|>4): 288; chains: 1; bounding box: 54×45×67 Å

Nearest PDB structures (foldseek):
  5hg1-assembly1_A  TM=5.493E-01  e=3.346E+00  Homo sapiens
  8h33-assembly1_B  TM=2.139E-01  e=1.115E+00  Homo sapiens
  1imu-assembly1_A  TM=4.654E-01  e=8.515E+00  Haemophilus influenzae

Mean predicted aligned error: 14.3 Å

Solvent-accessible surface area (backbone atoms only — not comparable to full-atom values): 12244 Å² total; per-residue (Å²): 136,82,53,72,73,56,54,54,53,59,69,58,70,71,62,74,76,75,76,83,80,84,72,80,83,74,80,76,74,81,73,80,72,84,78,76,82,80,75,91,73,95,72,91,73,92,81,73,97,67,77,78,52,85,46,85,48,104,89,49,66,34,42,45,48,69,46,28,49,85,26,37,83,43,63,33,39,34,35,72,45,94,82,50,31,34,38,31,18,51,84,95,50,92,62,61,84,48,71,47,58,46,70,45,66,49,100,84,68,47,81,39,62,49,52,72,65,57,45,43,51,68,50,14,56,44,68,46,77,46,96,89,68,47,31,34,41,25,53,34,70,39,72,39,81,45,52,87,62,45,54,98,41,29,38,40,35,36,41,71,56,97,90,44,61,35,40,35,43,38,43,45,63,99,88,50,64,50,73,51,75,37,76,66,88,56,98,64,50,90,69,43,44,78,61,130

Sequence (196 aa):
MKTNKQKYKETFSSLTCIEPIVMEERKMQKQNKFSMAFTVCALILVLSGGTICYANDIGGIKTIINGWFHGEKIQVNAVKKDGIGYDFYKDGEEEPFMGGGGVTYDEFGNEVPLSAEDVLENSSKVIEKQADGKVVLYDHDLSIDITDYLKDGKAKLIVVNHGTTTYWNIEVDDYSTSFSTYLEEPDDVDEYVAVQ

pLDDT: mean 77.59, std 23.26, range [29.22, 98.38]